Protein AF-A0A8B6XC21-F1 (afdb_monomer_lite)

Foldseek 3Di:
DDDDDDDDPDDDDDPPDDCPDDDPPDDDPQVLLVVLCVPACPPHGPQWDAPDPPAQETEHAPVSLVVSVVSVVVSCVVCVSCCVVVVVVDDDCVSLAADEDEQFAAKEKEKDWDKDKDKALALVVVCVPDPFHDDPVLNVLVRVLCVVAVQKIKMKIFIDIFIWMFTDGPPDPGTDTDGRRRHGYYYHHRPPDPDHHYHYHHVPDDDDDPDPFDDFSDDDPRMTMGIDHPPPPPPDD

Sequence (237 aa):
MSLSLDNPTGAAALPARDRAGKPFADAPPQHYIEAWRAQWWNPEPPGLSRALEGLPIFLGSDDAVRGWAEALCNLCGSIEAHINDNCRGRVPRWMKLPKVLFGVERVTVVRCEAKDSRSFTNVADFVASVRTTVEVADQERLSDWLRAHPEGKLVSHAPFVDLAAHVYSRHDDKPRRVRFYEGGLVLAAAPGLERVAVDDHRGIVRKLRSNRYVNPLLELGKMRVYGVEQQMTFRGR

Secondary structure (DSSP, 8-state):
------------PPPP------TTSSS-THHHHHHHHHHHTSSS-TT-EESSTTS-EEEE-HHHHHHHHHHHHHHHHHTHHHHHHHHTTS--GGG-PPEEEEEEEEEEEEEEEEEEEEEESSHHHHHHH-SS---HHHHHHHHHHHHH-TTEEEEEEEEEEEEEEEEEETT-SS-EEEE-TTT-EEEEEPTT-SS-EEEEETT-----------S-SEEETTEEEEEEE--------

Structure (mmCIF, N/CA/C/O backbone):
data_AF-A0A8B6XC21-F1
#
_entry.id   AF-A0A8B6XC21-F1
#
loop_
_atom_site.group_PDB
_atom_site.id
_atom_site.type_symbol
_atom_site.label_atom_id
_atom_site.label_alt_id
_atom_site.label_comp_id
_atom_site.label_asym_id
_atom_site.label_entity_id
_atom_site.label_seq_id
_atom_site.pdbx_PDB_ins_code
_atom_site.Cartn_x
_atom_site.Cartn_y
_atom_site.Cartn_z
_atom_site.occupancy
_atom_site.B_iso_or_equiv
_atom_site.auth_seq_id
_atom_site.auth_comp_id
_atom_site.auth_asym_id
_atom_site.auth_atom_id
_atom_site.pdbx_PDB_model_num
ATOM 1 N N . MET A 1 1 ? 69.708 -1.020 23.091 1.00 41.00 1 MET A N 1
ATOM 2 C CA . MET A 1 1 ? 69.254 -0.169 21.973 1.00 41.00 1 MET A CA 1
ATOM 3 C C . MET A 1 1 ? 67.736 -0.138 22.016 1.00 41.00 1 MET A C 1
ATOM 5 O O . MET A 1 1 ? 67.105 -1.084 21.568 1.00 41.00 1 MET A O 1
ATOM 9 N N . SER A 1 2 ? 67.178 0.881 22.669 1.00 34.78 2 SER A N 1
ATOM 10 C CA . SER A 1 2 ? 65.734 1.127 22.732 1.00 34.78 2 SER A CA 1
ATOM 11 C C . SER A 1 2 ? 65.338 1.955 21.517 1.00 34.78 2 SER A C 1
ATOM 13 O O . SER A 1 2 ? 65.898 3.030 21.317 1.00 34.78 2 SER A O 1
ATOM 15 N N . LEU A 1 3 ? 64.408 1.455 20.708 1.00 33.53 3 LEU A N 1
ATOM 16 C CA . LEU A 1 3 ? 63.798 2.212 19.619 1.00 33.53 3 LEU A CA 1
ATOM 17 C C . LEU A 1 3 ? 62.438 2.719 20.103 1.00 33.53 3 LEU A C 1
ATOM 19 O O . LEU A 1 3 ? 61.504 1.938 20.280 1.00 33.53 3 LEU A O 1
ATOM 23 N N . SER A 1 4 ? 62.378 4.025 20.367 1.00 29.55 4 SER A N 1
ATOM 24 C CA . SER A 1 4 ? 61.148 4.777 20.613 1.00 29.55 4 SER A CA 1
ATOM 25 C C . SER A 1 4 ? 60.258 4.750 19.372 1.00 29.55 4 SER A C 1
ATOM 27 O O . SER A 1 4 ? 60.715 5.034 18.266 1.00 29.55 4 SER A O 1
ATOM 29 N N . LEU A 1 5 ? 58.982 4.425 19.569 1.00 34.59 5 LEU A N 1
ATOM 30 C CA . LEU A 1 5 ? 57.919 4.613 18.587 1.00 34.59 5 LEU A CA 1
ATOM 31 C C . LEU A 1 5 ? 57.299 5.993 18.820 1.00 34.59 5 LEU A C 1
ATOM 33 O O . LEU A 1 5 ? 56.462 6.154 19.707 1.00 34.59 5 LEU A O 1
ATOM 37 N N . ASP A 1 6 ? 57.719 6.978 18.028 1.00 33.22 6 ASP A N 1
ATOM 38 C CA . ASP A 1 6 ? 57.024 8.259 17.929 1.00 33.22 6 ASP A CA 1
ATOM 39 C C . ASP A 1 6 ? 55.771 8.094 17.062 1.00 33.22 6 ASP A C 1
ATOM 41 O O . ASP A 1 6 ? 55.818 7.640 15.918 1.00 33.22 6 ASP A O 1
ATOM 45 N N . ASN A 1 7 ? 54.630 8.454 17.643 1.00 34.66 7 ASN A N 1
ATOM 46 C CA . ASN A 1 7 ? 53.305 8.364 17.048 1.00 34.66 7 ASN A CA 1
ATOM 47 C C . ASN A 1 7 ? 52.904 9.769 16.550 1.00 34.66 7 ASN A C 1
ATOM 49 O O . ASN A 1 7 ? 52.669 10.647 17.388 1.00 34.66 7 ASN A O 1
ATOM 53 N N . PRO A 1 8 ? 52.829 10.056 15.236 1.00 36.91 8 PRO A N 1
ATOM 54 C CA . PRO A 1 8 ? 52.438 11.383 14.775 1.00 36.91 8 PRO A CA 1
ATOM 55 C C . PRO A 1 8 ? 50.919 11.553 14.895 1.00 36.91 8 PRO A C 1
ATOM 57 O O . PRO A 1 8 ? 50.138 11.117 14.051 1.00 36.91 8 PRO A O 1
ATOM 60 N N . THR A 1 9 ? 50.494 12.225 15.966 1.00 41.03 9 THR A N 1
ATOM 61 C CA . THR A 1 9 ? 49.115 12.694 16.140 1.00 41.03 9 THR A CA 1
ATOM 62 C C . THR A 1 9 ? 48.939 13.977 15.330 1.00 41.03 9 THR A C 1
ATOM 64 O O . THR A 1 9 ? 49.223 15.070 15.807 1.00 41.03 9 THR A O 1
ATOM 67 N N . GLY A 1 10 ? 48.502 13.837 14.081 1.00 32.84 10 GLY A N 1
ATOM 68 C CA . GLY A 1 10 ? 48.170 14.949 13.191 1.00 32.84 10 GLY A CA 1
ATOM 69 C C . GLY A 1 10 ? 46.780 14.769 12.594 1.00 32.84 10 GLY A C 1
ATOM 70 O O . GLY A 1 10 ? 46.645 14.574 11.391 1.00 32.84 10 GLY A O 1
ATOM 71 N N . ALA A 1 11 ? 45.737 14.784 13.429 1.00 34.78 11 ALA A N 1
ATOM 72 C CA . ALA A 1 11 ? 44.362 14.834 12.944 1.00 34.78 11 ALA A CA 1
ATOM 73 C C . ALA A 1 11 ? 44.096 16.232 12.366 1.00 34.78 11 ALA A C 1
ATOM 75 O O . ALA A 1 11 ? 43.798 17.176 13.097 1.00 34.78 11 ALA A O 1
ATOM 76 N N . ALA A 1 12 ? 44.241 16.371 11.048 1.00 35.25 12 ALA A N 1
ATOM 77 C CA . ALA A 1 12 ? 43.789 17.550 10.326 1.00 35.25 12 ALA A CA 1
ATOM 78 C C . ALA A 1 12 ? 42.272 17.697 10.527 1.00 35.25 12 ALA A C 1
ATOM 80 O O . ALA A 1 12 ? 41.488 16.841 10.112 1.00 35.25 12 ALA A O 1
ATOM 81 N N . ALA A 1 13 ? 41.864 18.766 11.210 1.00 33.91 13 ALA A N 1
ATOM 82 C CA . ALA A 1 13 ? 40.464 19.110 11.385 1.00 33.91 13 ALA A CA 1
ATOM 83 C C . ALA A 1 13 ? 39.827 19.355 10.009 1.00 33.91 13 ALA A C 1
ATOM 85 O O . ALA A 1 13 ? 40.256 20.233 9.260 1.00 33.91 13 ALA A O 1
ATOM 86 N N . LEU A 1 14 ? 38.805 18.561 9.678 1.00 34.22 14 LEU A N 1
ATOM 87 C CA . LEU A 1 14 ? 37.948 18.797 8.519 1.00 34.22 14 LEU A CA 1
ATOM 88 C C . LEU A 1 14 ? 37.352 20.212 8.620 1.00 34.22 14 LEU A C 1
ATOM 90 O O . LEU A 1 14 ? 36.875 20.581 9.698 1.00 34.22 14 LEU A O 1
ATOM 94 N N . PRO A 1 15 ? 37.356 21.007 7.535 1.00 33.69 15 PRO A N 1
ATOM 95 C CA . PRO A 1 15 ? 36.798 22.348 7.572 1.00 33.69 15 PRO A CA 1
ATOM 96 C C . PRO A 1 15 ? 35.315 22.286 7.942 1.00 33.69 15 PRO A C 1
ATOM 98 O O . PRO A 1 15 ? 34.566 21.430 7.458 1.00 33.69 15 PRO A O 1
ATOM 101 N N . ALA A 1 16 ? 34.907 23.192 8.831 1.00 35.72 16 ALA A N 1
ATOM 102 C CA . ALA A 1 16 ? 33.528 23.342 9.261 1.00 35.72 16 ALA A CA 1
ATOM 103 C C . ALA A 1 16 ? 32.627 23.484 8.028 1.00 35.72 16 ALA A C 1
ATOM 105 O O . ALA A 1 16 ? 32.785 24.413 7.238 1.00 35.72 16 ALA A O 1
ATOM 106 N N . ARG A 1 17 ? 31.693 22.538 7.859 1.00 42.50 17 ARG A N 1
ATOM 107 C CA . ARG A 1 17 ? 30.631 22.653 6.860 1.00 42.50 17 ARG A CA 1
ATOM 108 C C . ARG A 1 17 ? 29.865 23.934 7.146 1.00 42.50 17 ARG A C 1
ATOM 110 O O . ARG A 1 17 ? 29.236 24.059 8.199 1.00 42.50 17 ARG A O 1
ATOM 117 N N . ASP A 1 18 ? 29.958 24.854 6.200 1.00 34.75 18 ASP A N 1
ATOM 118 C CA . ASP A 1 18 ? 29.189 26.081 6.155 1.00 34.75 18 ASP A CA 1
ATOM 119 C C . ASP A 1 18 ? 27.713 25.733 6.397 1.00 34.75 18 ASP A C 1
ATOM 121 O O . ASP A 1 18 ? 27.130 24.903 5.689 1.00 34.75 18 ASP A O 1
ATOM 125 N N . ARG A 1 19 ? 27.126 26.273 7.471 1.00 40.97 19 ARG A N 1
ATOM 126 C CA . ARG A 1 19 ? 25.718 26.042 7.823 1.00 40.97 19 ARG A CA 1
ATOM 127 C C . ARG A 1 19 ? 24.852 26.892 6.898 1.00 40.97 19 ARG A C 1
ATOM 129 O O . ARG A 1 19 ? 24.224 27.852 7.338 1.00 40.97 19 ARG A O 1
ATOM 136 N N . ALA A 1 20 ? 24.799 26.514 5.624 1.00 42.94 20 ALA A N 1
ATOM 1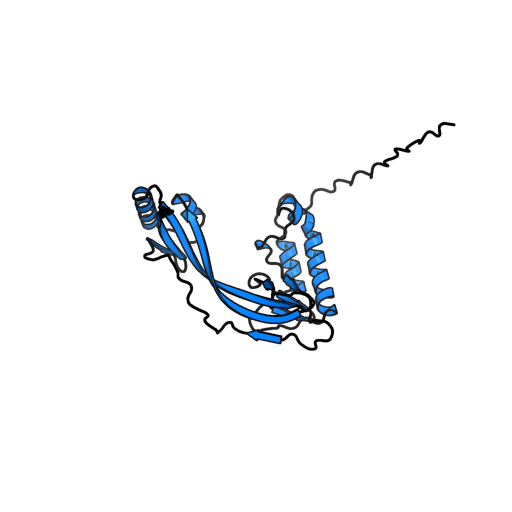37 C CA . ALA A 1 20 ? 23.688 26.887 4.765 1.00 42.94 20 ALA A CA 1
ATOM 138 C C . ALA A 1 20 ? 22.396 26.489 5.500 1.00 42.94 20 ALA A C 1
ATOM 140 O O . ALA A 1 20 ? 22.293 25.371 6.016 1.00 42.94 20 ALA A O 1
ATOM 141 N N . GLY A 1 21 ? 21.475 27.446 5.655 1.00 42.44 21 GLY A N 1
ATOM 142 C CA . GLY A 1 21 ? 20.271 27.297 6.473 1.00 42.44 21 GLY A CA 1
ATOM 143 C C . GLY A 1 21 ? 19.564 25.974 6.191 1.00 42.44 21 GLY A C 1
ATOM 144 O O . GLY A 1 21 ? 19.438 25.590 5.033 1.00 42.44 21 GLY A O 1
ATOM 145 N N . LYS A 1 22 ? 19.152 25.267 7.253 1.00 42.97 22 LYS A N 1
ATOM 146 C CA . LYS A 1 22 ? 18.525 23.940 7.176 1.00 42.97 22 LYS A CA 1
ATOM 147 C C . LYS A 1 22 ? 17.379 23.971 6.156 1.00 42.97 22 LYS A C 1
ATOM 149 O O . LYS A 1 22 ? 16.327 24.534 6.477 1.00 42.97 22 LYS A O 1
ATOM 154 N N . PRO A 1 23 ? 17.516 23.378 4.958 1.00 42.91 23 PRO A N 1
ATOM 155 C CA . PRO A 1 23 ? 16.336 23.135 4.159 1.00 42.91 23 PRO A CA 1
ATOM 156 C C . PRO A 1 23 ? 15.515 22.120 4.964 1.00 42.91 23 PRO A C 1
ATOM 158 O O . PRO A 1 23 ? 16.061 21.135 5.453 1.00 42.91 23 PRO A O 1
ATOM 161 N N . PHE A 1 24 ? 14.224 22.391 5.155 1.00 51.81 24 PHE A N 1
ATOM 162 C CA . PHE A 1 24 ? 13.250 21.535 5.860 1.00 51.81 24 PHE A CA 1
ATOM 163 C C . PHE A 1 24 ? 13.125 21.693 7.384 1.00 51.81 24 PHE A C 1
ATOM 165 O O . PHE A 1 24 ? 12.716 20.744 8.052 1.00 51.81 24 PHE A O 1
ATOM 172 N N . ALA A 1 25 ? 13.376 22.888 7.931 1.00 49.12 25 ALA A N 1
ATOM 173 C CA . ALA A 1 25 ? 13.027 23.171 9.326 1.00 49.12 25 ALA A CA 1
ATOM 174 C C . ALA A 1 25 ? 11.511 23.046 9.619 1.00 49.12 25 ALA A C 1
ATOM 176 O O . ALA A 1 25 ? 11.177 22.558 10.690 1.00 49.12 25 ALA A O 1
ATOM 177 N N . ASP A 1 26 ? 10.603 23.380 8.680 1.00 51.78 26 ASP A N 1
ATOM 178 C CA . ASP A 1 26 ? 9.189 23.611 9.058 1.00 51.78 26 ASP A CA 1
ATOM 179 C C . ASP A 1 26 ? 8.089 23.060 8.117 1.00 51.78 26 ASP A C 1
ATOM 181 O O . ASP A 1 26 ? 6.907 23.243 8.403 1.00 51.78 26 ASP A O 1
ATOM 185 N N . ALA A 1 27 ? 8.405 22.350 7.022 1.00 61.09 27 ALA A N 1
ATOM 186 C CA . ALA A 1 27 ? 7.369 21.804 6.125 1.00 61.09 27 ALA A CA 1
ATOM 187 C C . ALA A 1 27 ? 7.675 20.375 5.631 1.00 61.09 27 ALA A C 1
ATOM 189 O O . ALA A 1 27 ? 8.817 20.093 5.250 1.00 61.09 27 ALA A O 1
ATOM 190 N N . PRO A 1 28 ? 6.681 19.459 5.609 1.00 71.44 28 PRO A N 1
ATOM 191 C CA . PRO A 1 28 ? 6.859 18.129 5.034 1.00 71.44 28 PRO A CA 1
ATOM 192 C C . PRO A 1 28 ? 7.211 18.242 3.539 1.00 71.44 28 PRO A C 1
ATOM 194 O O . PRO A 1 28 ? 6.652 19.099 2.854 1.00 71.44 28 PRO A O 1
ATOM 197 N N . PRO A 1 29 ? 8.082 17.370 2.992 1.00 85.81 29 PRO A N 1
ATOM 198 C CA . PRO A 1 29 ? 8.565 17.430 1.604 1.00 85.81 29 PRO A CA 1
ATOM 199 C C . PRO A 1 29 ? 7.512 17.019 0.553 1.00 85.81 29 PRO A C 1
ATOM 201 O O . PRO A 1 29 ? 7.836 16.465 -0.497 1.00 85.81 29 PRO A O 1
ATOM 204 N N . GLN A 1 30 ? 6.234 17.256 0.841 1.00 88.31 30 GLN A N 1
ATOM 205 C CA . GLN A 1 30 ? 5.095 16.787 0.067 1.00 88.31 30 GLN A CA 1
ATOM 206 C C . GLN A 1 30 ? 5.146 17.284 -1.383 1.00 88.31 30 GLN A C 1
ATOM 208 O O . GLN A 1 30 ? 4.935 16.492 -2.297 1.00 88.31 30 GLN A O 1
ATOM 213 N N . HIS A 1 31 ? 5.519 18.548 -1.608 1.00 88.56 31 HIS A N 1
ATOM 214 C CA . HIS A 1 31 ? 5.602 19.111 -2.958 1.00 88.56 31 HIS A CA 1
ATOM 215 C C . HIS A 1 31 ? 6.696 18.454 -3.812 1.00 88.56 31 HIS A C 1
ATOM 217 O O . HIS A 1 31 ? 6.482 18.249 -5.003 1.00 88.56 31 HIS A O 1
ATOM 223 N N . TYR A 1 32 ? 7.834 18.055 -3.226 1.00 90.31 32 TYR A N 1
ATOM 224 C CA . TYR A 1 32 ? 8.877 17.314 -3.955 1.00 90.31 32 TYR A CA 1
ATOM 225 C C . TYR A 1 32 ? 8.391 15.925 -4.363 1.00 90.31 32 TYR A C 1
ATOM 227 O O . TYR A 1 32 ? 8.630 15.482 -5.485 1.00 90.31 32 TYR A O 1
ATOM 235 N N . ILE A 1 33 ? 7.677 15.244 -3.462 1.00 92.38 33 ILE A N 1
ATOM 236 C CA . ILE A 1 33 ? 7.111 13.916 -3.725 1.00 92.38 33 ILE A CA 1
ATOM 237 C C . ILE A 1 33 ? 6.042 14.003 -4.819 1.00 92.38 33 ILE A C 1
ATOM 239 O O . ILE A 1 33 ? 5.987 13.144 -5.698 1.00 92.38 33 ILE A O 1
ATOM 243 N N . GLU A 1 34 ? 5.194 15.029 -4.786 1.00 92.19 34 GLU A N 1
ATOM 244 C CA . GLU A 1 34 ? 4.149 15.255 -5.786 1.00 92.19 34 GLU A CA 1
ATOM 245 C C . GLU A 1 34 ? 4.727 15.593 -7.160 1.00 92.19 34 GLU A C 1
ATOM 247 O O . GLU A 1 34 ? 4.324 14.976 -8.147 1.00 92.19 34 GLU A O 1
ATOM 252 N N . ALA A 1 35 ? 5.717 16.488 -7.220 1.00 92.12 35 ALA A N 1
ATOM 253 C CA . ALA A 1 35 ? 6.422 16.814 -8.455 1.00 92.12 35 ALA A CA 1
ATOM 254 C C . ALA A 1 35 ? 7.111 15.576 -9.050 1.00 92.12 35 ALA A C 1
ATOM 256 O O . ALA A 1 35 ? 6.944 15.275 -10.233 1.00 92.12 35 ALA A O 1
ATOM 257 N N . TRP A 1 36 ? 7.809 14.798 -8.217 1.00 95.00 36 TRP A N 1
ATOM 258 C CA . TRP A 1 36 ? 8.435 13.553 -8.653 1.00 95.00 36 TRP A CA 1
ATOM 259 C C . TRP A 1 36 ? 7.406 12.548 -9.177 1.00 95.00 36 TRP A C 1
ATOM 261 O O . TRP A 1 36 ? 7.610 11.951 -10.231 1.00 95.00 36 TRP A O 1
ATOM 271 N N . ARG A 1 37 ? 6.265 12.383 -8.495 1.00 93.88 37 ARG A N 1
ATOM 272 C CA . ARG A 1 37 ? 5.194 11.481 -8.945 1.00 93.88 37 ARG A CA 1
ATOM 273 C C . ARG A 1 37 ? 4.613 11.904 -10.284 1.00 93.88 37 ARG A C 1
ATOM 275 O O . ARG A 1 37 ? 4.375 11.041 -11.122 1.00 93.88 37 ARG A O 1
ATOM 282 N N . ALA A 1 38 ? 4.366 13.196 -10.475 1.00 93.06 38 ALA A N 1
ATOM 283 C CA . ALA A 1 38 ? 3.833 13.722 -11.727 1.00 93.06 38 ALA A CA 1
ATOM 284 C C . ALA A 1 38 ? 4.757 13.423 -12.917 1.00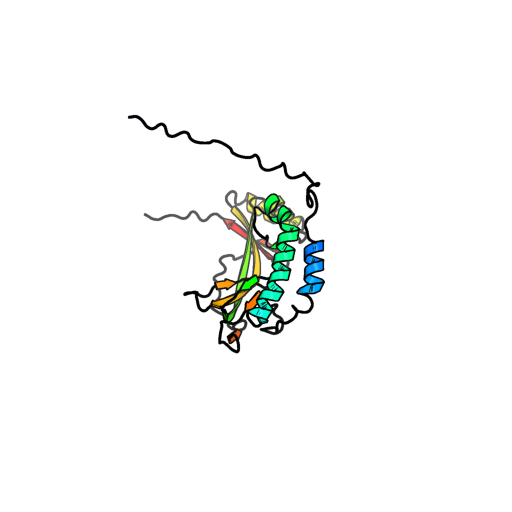 93.06 38 ALA A C 1
ATOM 286 O O . ALA A 1 38 ? 4.272 13.225 -14.023 1.00 93.06 38 ALA A O 1
ATOM 287 N N . GLN A 1 39 ? 6.067 13.356 -12.680 1.00 93.31 39 GLN A N 1
ATOM 288 C CA . GLN A 1 39 ? 7.055 13.095 -13.722 1.00 93.31 39 GLN A CA 1
ATOM 289 C C . GLN A 1 39 ? 7.357 11.601 -13.922 1.00 93.31 39 GLN A C 1
ATOM 291 O O . GLN A 1 39 ? 7.500 11.149 -15.054 1.00 93.31 39 GLN A O 1
ATOM 296 N N . TRP A 1 40 ? 7.489 10.837 -12.836 1.00 93.31 40 TRP A N 1
ATOM 297 C CA . TRP A 1 40 ? 8.093 9.496 -12.860 1.00 93.31 40 TRP A CA 1
ATOM 298 C C . TRP A 1 40 ? 7.141 8.365 -12.484 1.00 93.31 40 TRP A C 1
ATOM 300 O O . TRP A 1 40 ? 7.546 7.203 -12.500 1.00 93.31 40 TRP A O 1
ATOM 310 N N . TRP A 1 41 ? 5.900 8.671 -12.108 1.00 93.00 41 TRP A N 1
ATOM 311 C CA . TRP A 1 41 ? 4.961 7.672 -11.593 1.00 93.00 41 TRP A CA 1
ATOM 312 C C . TRP A 1 41 ? 3.564 7.748 -12.211 1.00 93.00 41 TRP A C 1
ATOM 314 O O . TRP A 1 41 ? 2.939 6.711 -12.420 1.00 93.00 41 TRP A O 1
ATOM 324 N N . ASN A 1 42 ? 3.070 8.954 -12.493 1.00 88.00 42 ASN A N 1
ATOM 325 C CA . ASN A 1 42 ? 1.734 9.204 -13.019 1.00 88.00 42 ASN A CA 1
ATOM 326 C C . ASN A 1 42 ? 1.816 9.641 -14.495 1.00 88.00 42 ASN A C 1
ATOM 328 O O . ASN A 1 42 ? 2.545 10.585 -14.784 1.00 88.00 42 ASN A O 1
ATOM 332 N N . PRO A 1 43 ? 1.041 9.044 -15.420 1.00 81.69 43 PRO A N 1
ATOM 333 C CA . PRO A 1 43 ? 0.079 7.959 -15.202 1.00 81.69 43 PRO A CA 1
ATOM 334 C C . PRO A 1 43 ? 0.735 6.582 -15.002 1.00 81.69 43 PRO A C 1
ATOM 336 O O . PRO A 1 43 ? 0.149 5.730 -14.330 1.00 81.69 43 PRO A O 1
ATOM 339 N N . GLU A 1 44 ? 1.935 6.375 -15.554 1.00 89.06 44 GLU A N 1
ATOM 340 C CA . GLU A 1 44 ? 2.732 5.150 -15.432 1.00 89.06 44 GLU A CA 1
ATOM 341 C C . GLU A 1 44 ? 4.234 5.486 -15.426 1.00 89.06 44 GLU A C 1
ATOM 343 O O . GLU A 1 44 ? 4.638 6.468 -16.055 1.00 89.06 44 GLU A O 1
ATOM 348 N N . PRO A 1 45 ? 5.075 4.703 -14.728 1.00 93.25 45 PRO A N 1
ATOM 349 C CA . PRO A 1 45 ? 6.514 4.912 -14.717 1.00 93.25 45 PRO A CA 1
ATOM 350 C C . PRO A 1 45 ? 7.137 4.671 -16.108 1.00 93.25 45 PRO A C 1
ATOM 352 O O . PRO A 1 45 ? 6.916 3.608 -16.697 1.00 93.25 45 PRO A O 1
ATOM 355 N N . PRO A 1 46 ? 7.938 5.619 -16.636 1.00 91.31 46 PRO A N 1
ATOM 356 C CA . PRO A 1 46 ? 8.517 5.516 -17.975 1.00 91.31 46 PRO A CA 1
ATOM 357 C C . PRO A 1 46 ? 9.379 4.264 -18.167 1.00 91.31 46 PRO A C 1
ATOM 359 O O . PRO A 1 46 ? 10.186 3.919 -17.307 1.00 91.31 46 PRO A O 1
ATOM 362 N N . GLY A 1 47 ? 9.233 3.605 -19.319 1.00 90.44 47 GLY A N 1
ATOM 363 C CA . GLY A 1 47 ? 10.036 2.432 -19.685 1.00 90.44 47 GLY A CA 1
ATOM 364 C C . GLY A 1 47 ? 9.658 1.136 -18.960 1.00 90.44 47 GLY A C 1
ATOM 365 O O . GLY A 1 47 ? 10.304 0.113 -19.179 1.00 90.44 47 GLY A O 1
ATOM 366 N N . LEU A 1 48 ? 8.614 1.154 -18.126 1.00 94.44 48 LEU A N 1
ATOM 367 C CA . LEU A 1 48 ? 8.113 -0.018 -17.417 1.00 94.44 48 LEU A CA 1
ATOM 368 C C . LEU A 1 48 ? 6.713 -0.390 -17.910 1.00 94.44 48 LEU A C 1
ATOM 370 O O . LEU A 1 48 ? 5.924 0.458 -18.312 1.00 94.44 48 LEU A O 1
ATOM 374 N N . SER A 1 49 ? 6.393 -1.678 -17.857 1.00 93.56 49 SER A N 1
ATOM 375 C CA . SER A 1 49 ? 5.091 -2.217 -18.253 1.00 93.56 49 SER A CA 1
ATOM 376 C C . SER A 1 49 ? 4.269 -2.596 -17.033 1.00 93.56 49 SER A C 1
ATOM 378 O O . SER A 1 49 ? 4.780 -3.197 -16.087 1.00 93.56 49 SER A O 1
ATOM 380 N N . ARG A 1 50 ? 2.973 -2.292 -17.045 1.00 94.25 50 ARG A N 1
ATOM 381 C CA . ARG A 1 50 ? 2.066 -2.716 -15.977 1.00 94.25 50 ARG A CA 1
ATOM 382 C C . ARG A 1 50 ? 1.947 -4.243 -15.948 1.00 94.25 50 ARG A C 1
ATOM 384 O O . ARG A 1 50 ? 1.656 -4.871 -16.959 1.00 94.25 50 ARG A O 1
ATOM 391 N N . ALA A 1 51 ? 2.146 -4.832 -14.773 1.00 92.38 51 ALA A N 1
ATOM 392 C CA . ALA A 1 51 ? 2.110 -6.280 -14.573 1.00 92.38 51 ALA A CA 1
ATOM 393 C C . ALA A 1 51 ? 0.682 -6.836 -14.483 1.00 92.38 51 ALA A C 1
ATOM 395 O O . ALA A 1 51 ? 0.417 -7.943 -14.936 1.00 92.38 51 ALA A O 1
ATOM 396 N N . LEU A 1 52 ? -0.227 -6.080 -13.857 1.00 90.56 52 LEU A N 1
ATOM 397 C CA . LEU A 1 52 ? -1.635 -6.439 -13.684 1.00 90.56 52 LEU A CA 1
ATOM 398 C C . LEU A 1 52 ? -2.511 -5.197 -13.801 1.00 90.56 52 LEU A C 1
ATOM 400 O O . LEU A 1 52 ? -2.229 -4.162 -13.189 1.00 90.56 52 LEU A O 1
ATOM 404 N N . GLU A 1 53 ? -3.610 -5.322 -14.537 1.00 88.31 53 GLU A N 1
ATOM 405 C CA . GLU A 1 53 ? -4.584 -4.250 -14.703 1.00 88.31 53 GLU A CA 1
ATOM 406 C C . GLU A 1 53 ? -5.168 -3.797 -13.352 1.00 88.31 53 GLU A C 1
ATOM 408 O O . GLU A 1 53 ? -5.447 -4.596 -12.448 1.00 88.31 53 GLU A O 1
ATOM 413 N N . GLY A 1 54 ? -5.309 -2.478 -13.194 1.00 86.69 54 GLY A N 1
ATOM 414 C CA . GLY A 1 54 ? -5.852 -1.856 -11.986 1.00 86.69 54 GLY A CA 1
ATOM 415 C C . GLY A 1 54 ? -4.944 -1.919 -10.751 1.00 86.69 54 GLY A C 1
ATOM 416 O O . GLY A 1 54 ? -5.345 -1.445 -9.689 1.00 86.69 54 GLY A O 1
ATOM 417 N N . LEU A 1 55 ? -3.729 -2.476 -10.853 1.00 91.25 55 LEU A N 1
ATOM 418 C CA . LEU A 1 55 ? -2.757 -2.500 -9.758 1.00 91.25 55 LEU A CA 1
ATOM 419 C C . LEU A 1 55 ? -1.498 -1.692 -10.098 1.00 91.25 55 LEU A C 1
ATOM 421 O O . LEU A 1 55 ? -1.023 -1.745 -11.234 1.00 91.25 55 LEU A O 1
ATOM 425 N N . PRO A 1 56 ? -0.907 -0.975 -9.123 1.00 93.50 56 PRO A N 1
ATOM 426 C CA . PRO A 1 56 ? 0.335 -0.230 -9.314 1.00 93.50 56 PRO A CA 1
ATOM 427 C C . PRO A 1 56 ? 1.555 -1.163 -9.214 1.00 93.50 56 PRO A C 1
ATOM 429 O O . PRO A 1 56 ? 2.438 -0.957 -8.382 1.00 93.50 56 PRO A O 1
ATOM 432 N N . ILE A 1 57 ? 1.562 -2.238 -10.005 1.00 94.94 57 ILE A N 1
ATOM 433 C CA . ILE A 1 57 ? 2.682 -3.176 -10.119 1.00 94.94 57 ILE A CA 1
ATOM 434 C C . ILE A 1 57 ? 3.249 -3.036 -11.526 1.00 94.94 57 ILE A C 1
ATOM 436 O O . ILE A 1 57 ? 2.516 -3.222 -12.496 1.00 94.94 57 ILE A O 1
ATOM 440 N N . PHE A 1 58 ? 4.537 -2.736 -11.629 1.00 95.75 58 PHE A N 1
ATOM 441 C CA . PHE A 1 58 ? 5.228 -2.503 -12.890 1.00 95.75 58 PHE A CA 1
ATOM 442 C C . PHE A 1 58 ? 6.464 -3.394 -13.003 1.00 95.75 58 PHE A C 1
ATOM 444 O O . PHE A 1 58 ? 7.125 -3.694 -12.008 1.00 95.75 58 PHE A O 1
ATOM 451 N N . LEU A 1 59 ? 6.747 -3.819 -14.228 1.00 95.19 59 LEU A N 1
ATOM 452 C CA . LEU A 1 59 ? 7.821 -4.722 -14.609 1.00 95.19 59 LEU A CA 1
ATOM 453 C C . LEU A 1 59 ? 8.720 -4.051 -15.643 1.00 95.19 59 LEU A C 1
ATOM 455 O O . LEU A 1 59 ? 8.236 -3.345 -16.525 1.00 95.19 59 LEU A O 1
ATOM 459 N N . GLY A 1 60 ? 10.016 -4.322 -15.570 1.00 93.25 60 GLY A N 1
ATOM 460 C CA . GLY A 1 60 ? 10.971 -3.917 -16.594 1.00 93.25 60 GLY A CA 1
ATOM 461 C C . GLY A 1 60 ? 12.183 -4.836 -16.638 1.00 93.25 60 GLY A C 1
ATOM 462 O O . GLY A 1 60 ? 12.340 -5.735 -15.803 1.00 93.25 60 GLY A O 1
ATOM 463 N N . SER A 1 61 ? 13.047 -4.592 -17.623 1.00 91.56 61 SER A N 1
ATOM 464 C CA . SER A 1 61 ? 14.403 -5.137 -17.615 1.00 91.56 61 SER A CA 1
ATOM 465 C C . SER A 1 61 ? 15.191 -4.588 -16.421 1.00 91.56 61 SER A C 1
ATOM 467 O O . SER A 1 61 ? 14.807 -3.581 -15.819 1.00 91.56 61 SER A O 1
ATOM 469 N N . ASP A 1 62 ? 16.304 -5.243 -16.087 1.00 91.56 62 ASP A N 1
ATOM 470 C CA . ASP A 1 62 ? 17.215 -4.772 -15.038 1.00 91.56 62 ASP A CA 1
ATOM 471 C C . ASP A 1 62 ? 17.638 -3.313 -15.286 1.00 91.56 62 ASP A C 1
ATOM 473 O O . ASP A 1 62 ? 17.474 -2.472 -14.404 1.00 91.56 62 ASP A O 1
ATOM 477 N N . ASP A 1 63 ? 18.038 -2.984 -16.517 1.00 92.31 63 ASP A N 1
ATOM 478 C CA . ASP A 1 63 ? 18.463 -1.634 -16.904 1.00 92.31 63 ASP A CA 1
ATOM 479 C C . ASP A 1 63 ? 17.343 -0.593 -16.789 1.00 92.31 63 ASP A C 1
ATOM 481 O O . ASP A 1 63 ? 17.547 0.480 -16.220 1.00 92.31 63 ASP A O 1
ATOM 485 N N . ALA A 1 64 ? 16.137 -0.907 -17.280 1.00 93.44 64 ALA A N 1
ATOM 486 C CA . ALA A 1 64 ? 15.005 0.017 -17.219 1.00 93.44 64 ALA A CA 1
ATOM 487 C C . ALA A 1 64 ? 14.613 0.318 -15.765 1.00 93.44 64 ALA A C 1
ATOM 489 O O . ALA A 1 64 ? 14.373 1.470 -15.398 1.00 93.44 64 ALA A O 1
ATOM 490 N N . VAL A 1 65 ? 14.594 -0.713 -14.914 1.00 95.75 65 VAL A N 1
ATOM 491 C CA . VAL A 1 65 ? 14.280 -0.550 -13.493 1.00 95.75 65 VAL A CA 1
ATOM 492 C C . VAL A 1 65 ? 15.395 0.185 -12.754 1.00 95.75 65 VAL A C 1
ATOM 494 O O . VAL A 1 65 ? 15.079 1.004 -11.895 1.00 95.75 65 VAL A O 1
ATOM 497 N N . ARG A 1 66 ? 16.677 -0.043 -13.080 1.00 95.06 66 ARG A N 1
ATOM 498 C CA . ARG A 1 66 ? 17.794 0.732 -12.510 1.00 95.06 66 ARG A CA 1
ATOM 499 C C . ARG A 1 66 ? 17.686 2.211 -12.855 1.00 95.06 66 ARG A C 1
ATOM 501 O O . ARG A 1 66 ? 17.683 3.024 -11.936 1.00 95.06 66 ARG A O 1
ATOM 508 N N . GLY A 1 67 ? 17.521 2.544 -14.135 1.00 94.31 67 GLY A N 1
ATOM 509 C CA . GLY A 1 67 ? 17.398 3.936 -14.577 1.00 94.31 67 GLY A CA 1
ATOM 510 C C . GLY A 1 67 ? 16.206 4.645 -13.930 1.00 94.31 67 GLY A C 1
ATOM 511 O O . GLY A 1 67 ? 16.315 5.779 -13.471 1.00 94.31 67 GLY A O 1
ATOM 512 N N . TRP A 1 68 ? 15.074 3.952 -13.789 1.00 95.69 68 TRP A N 1
ATOM 513 C CA . TRP A 1 68 ? 13.932 4.490 -13.050 1.00 95.69 68 TRP A CA 1
ATOM 514 C C . TRP A 1 68 ? 14.218 4.640 -11.542 1.00 95.69 68 TRP A C 1
ATOM 516 O O . TRP A 1 68 ? 13.856 5.646 -10.927 1.00 95.69 68 TRP A O 1
ATOM 526 N N . ALA A 1 69 ? 14.888 3.661 -10.925 1.00 95.88 69 ALA A N 1
ATOM 527 C CA . ALA A 1 69 ? 15.215 3.680 -9.500 1.00 95.88 69 ALA A CA 1
ATOM 528 C C . ALA A 1 69 ? 16.194 4.806 -9.133 1.00 95.88 69 ALA A C 1
ATOM 530 O O . ALA A 1 69 ? 16.112 5.324 -8.021 1.00 95.88 69 ALA A O 1
ATOM 531 N N . GLU A 1 70 ? 17.062 5.240 -10.049 1.00 95.31 70 GLU A N 1
ATOM 532 C CA . GLU A 1 70 ? 17.911 6.422 -9.856 1.00 95.31 70 GLU A CA 1
ATOM 533 C C . GLU A 1 70 ? 17.081 7.685 -9.603 1.00 95.31 70 GLU A C 1
ATOM 535 O O . GLU A 1 70 ? 17.384 8.444 -8.682 1.00 95.31 70 GLU A O 1
ATOM 540 N N . ALA A 1 71 ? 15.974 7.880 -10.329 1.00 94.56 71 ALA A N 1
ATOM 541 C CA . ALA A 1 71 ? 15.072 9.004 -10.083 1.00 94.56 71 ALA A CA 1
ATOM 542 C C . ALA A 1 71 ? 14.460 8.947 -8.672 1.00 94.56 71 ALA A C 1
ATOM 544 O O . ALA A 1 71 ? 14.317 9.982 -8.017 1.00 94.56 71 ALA A O 1
ATOM 545 N N . LEU A 1 72 ? 14.109 7.752 -8.183 1.00 94.50 72 LEU A N 1
ATOM 546 C CA . LEU A 1 72 ? 13.621 7.561 -6.813 1.00 94.50 72 LEU A CA 1
ATOM 547 C C . LEU A 1 72 ? 14.721 7.828 -5.771 1.00 94.50 72 LEU A C 1
ATOM 549 O O . LEU A 1 72 ? 14.461 8.475 -4.756 1.00 94.50 72 LEU A O 1
ATOM 553 N N . CYS A 1 73 ? 15.948 7.369 -6.019 1.00 93.62 73 CYS A N 1
ATOM 554 C CA . CYS A 1 73 ? 17.101 7.649 -5.164 1.00 93.62 73 CYS A CA 1
ATOM 555 C C . CYS A 1 73 ? 17.390 9.154 -5.085 1.00 93.62 73 CYS A C 1
ATOM 557 O O . CYS A 1 73 ? 17.601 9.669 -3.988 1.00 93.62 73 CYS A O 1
ATOM 559 N N . ASN A 1 74 ? 17.315 9.871 -6.210 1.00 93.19 74 ASN A N 1
ATOM 560 C CA . ASN A 1 74 ? 17.496 11.322 -6.265 1.00 93.19 74 ASN A CA 1
ATOM 561 C C . ASN A 1 74 ? 16.432 12.062 -5.441 1.00 93.19 74 ASN A C 1
ATOM 563 O O . ASN A 1 74 ? 16.771 12.977 -4.689 1.00 93.19 74 ASN A O 1
ATOM 567 N N . LEU A 1 75 ? 15.164 11.630 -5.507 1.00 93.56 75 LEU A N 1
ATOM 568 C CA . LEU A 1 75 ? 14.117 12.151 -4.623 1.00 93.56 75 LEU A CA 1
ATOM 569 C C . LEU A 1 75 ? 14.486 11.921 -3.153 1.00 93.56 75 LEU A C 1
ATOM 571 O O . LEU A 1 75 ? 14.501 12.879 -2.383 1.00 93.56 75 LEU A O 1
ATOM 575 N N . CYS A 1 76 ? 14.802 10.681 -2.766 1.00 91.06 76 CYS A N 1
ATOM 576 C CA . CYS A 1 76 ? 15.170 10.343 -1.389 1.00 91.06 76 CYS A CA 1
ATOM 577 C C . CYS A 1 76 ? 16.363 11.170 -0.885 1.00 91.06 76 CYS A C 1
ATOM 579 O O . CYS A 1 76 ? 16.323 11.634 0.251 1.00 91.06 76 CYS A O 1
ATOM 581 N N . GLY A 1 77 ? 17.372 11.406 -1.729 1.00 89.69 77 GLY A N 1
ATOM 582 C CA . GLY A 1 77 ? 18.508 12.278 -1.423 1.00 89.69 77 GLY A CA 1
ATOM 583 C C . GLY A 1 77 ? 18.096 13.739 -1.223 1.00 89.69 77 GLY A C 1
ATOM 584 O O . GLY A 1 77 ? 18.506 14.373 -0.256 1.00 89.69 77 GLY A O 1
ATOM 585 N N . SER A 1 78 ? 17.207 14.267 -2.072 1.00 89.56 78 SER A N 1
ATOM 586 C CA . SER A 1 78 ? 16.716 15.651 -1.946 1.00 89.56 78 SER A CA 1
ATOM 587 C C . SER A 1 78 ? 15.931 15.914 -0.652 1.00 89.56 78 SER A C 1
ATOM 589 O O . SER A 1 78 ? 15.877 17.050 -0.187 1.00 89.56 78 SER A O 1
ATOM 591 N N . ILE A 1 79 ? 15.352 14.867 -0.053 1.00 89.75 79 ILE A N 1
ATOM 592 C CA . ILE A 1 79 ? 14.555 14.937 1.183 1.00 89.75 79 ILE A CA 1
ATOM 593 C C . ILE A 1 79 ? 15.256 14.255 2.371 1.00 89.75 79 ILE A C 1
ATOM 595 O O . ILE A 1 79 ? 14.636 14.035 3.415 1.00 89.75 79 ILE A O 1
ATOM 599 N N . GLU A 1 80 ? 16.542 13.917 2.230 1.00 87.88 80 GLU A N 1
ATOM 600 C CA . GLU A 1 80 ? 17.299 13.109 3.191 1.00 87.88 80 GLU A CA 1
ATOM 601 C C . GLU A 1 80 ? 17.324 13.745 4.583 1.00 87.88 80 GLU A C 1
ATOM 603 O O . GLU A 1 80 ? 17.082 13.060 5.576 1.00 87.88 80 GLU A O 1
ATOM 608 N N . ALA A 1 81 ? 17.540 15.061 4.668 1.00 85.56 81 ALA A N 1
ATOM 609 C CA . ALA A 1 81 ? 17.535 15.775 5.943 1.00 85.56 81 ALA A CA 1
ATOM 610 C C . ALA A 1 81 ? 16.192 15.613 6.676 1.00 85.56 81 ALA A C 1
ATOM 612 O O . ALA A 1 81 ? 16.170 15.311 7.864 1.00 85.56 81 ALA A O 1
ATOM 613 N N . HIS A 1 82 ? 15.060 15.673 5.965 1.00 84.75 82 HIS A N 1
ATOM 614 C CA . HIS A 1 82 ? 13.757 15.403 6.574 1.00 84.75 82 HIS A CA 1
ATOM 615 C C . HIS A 1 82 ? 13.608 13.935 7.016 1.00 84.75 82 HIS A C 1
ATOM 617 O O . HIS A 1 82 ? 13.049 13.663 8.081 1.00 84.75 82 HIS A O 1
ATOM 623 N N . ILE A 1 83 ? 14.106 12.975 6.227 1.00 85.44 83 ILE A N 1
ATOM 624 C CA . ILE A 1 83 ? 14.087 11.548 6.591 1.00 85.44 83 ILE A CA 1
ATOM 625 C C . ILE A 1 83 ? 14.905 11.305 7.869 1.00 85.44 83 ILE A C 1
ATOM 627 O O . ILE A 1 83 ? 14.449 10.601 8.777 1.00 85.44 83 ILE A O 1
ATOM 631 N N . ASN A 1 84 ? 16.093 11.891 7.959 1.00 84.75 84 ASN A N 1
ATOM 632 C CA . ASN A 1 84 ? 17.001 11.698 9.082 1.00 84.75 84 ASN A CA 1
ATOM 633 C C . ASN A 1 84 ? 16.499 12.417 10.339 1.00 84.75 84 ASN A C 1
ATOM 635 O O . ASN A 1 84 ? 16.352 11.772 11.380 1.00 84.75 84 ASN A O 1
ATOM 639 N N . ASP A 1 85 ? 16.134 13.692 10.220 1.00 84.06 85 ASP A N 1
ATOM 640 C CA . ASP A 1 85 ? 15.803 14.543 11.365 1.00 84.06 85 ASP A CA 1
ATOM 641 C C . ASP A 1 85 ? 14.388 14.277 11.899 1.00 84.06 85 ASP A C 1
ATOM 643 O O . ASP A 1 85 ? 14.181 14.209 13.110 1.00 84.06 85 ASP A O 1
ATOM 647 N N . ASN A 1 86 ? 13.408 14.061 11.011 1.00 81.12 86 ASN A N 1
ATOM 648 C CA . ASN A 1 86 ? 11.994 13.937 11.392 1.00 81.12 86 ASN A CA 1
ATOM 649 C C . ASN A 1 86 ? 11.460 12.499 11.329 1.00 81.12 86 ASN A C 1
ATOM 651 O O . ASN A 1 86 ? 10.468 12.178 11.987 1.00 81.12 86 ASN A O 1
ATOM 655 N N . CYS A 1 87 ? 12.104 11.608 10.565 1.00 78.88 87 CYS A N 1
ATOM 656 C CA . CYS A 1 87 ? 11.622 10.236 10.348 1.00 78.88 87 CYS A CA 1
ATOM 657 C C . CYS A 1 87 ? 12.554 9.149 10.912 1.00 78.88 87 CYS A C 1
ATOM 659 O O . CYS A 1 87 ? 12.363 7.963 10.627 1.00 78.88 87 CYS A O 1
ATOM 661 N N . ARG A 1 88 ? 13.537 9.525 11.746 1.00 82.56 88 ARG A N 1
ATOM 662 C CA . ARG A 1 88 ? 14.493 8.602 12.392 1.00 82.56 88 ARG A CA 1
ATOM 663 C C . ARG A 1 88 ? 15.259 7.739 11.380 1.00 82.56 88 ARG A C 1
ATOM 665 O O . ARG A 1 88 ? 15.434 6.536 11.592 1.00 82.56 88 ARG A O 1
ATOM 672 N N . GLY A 1 89 ? 15.637 8.333 10.250 1.00 80.81 89 GLY A N 1
ATOM 673 C CA . GLY A 1 89 ? 16.386 7.663 9.183 1.00 80.81 89 GLY A CA 1
ATOM 674 C C . GLY A 1 89 ? 15.582 6.615 8.409 1.00 80.81 89 GLY A C 1
ATOM 675 O O . GLY A 1 89 ? 16.160 5.737 7.772 1.00 80.81 89 GLY A O 1
ATOM 676 N N . ARG A 1 90 ? 14.245 6.636 8.488 1.00 81.06 90 ARG A N 1
ATOM 677 C CA . ARG A 1 90 ? 13.379 5.688 7.773 1.00 81.06 90 ARG A CA 1
ATOM 678 C C . ARG A 1 90 ? 12.402 6.430 6.887 1.00 81.06 90 ARG A C 1
ATOM 680 O O . ARG A 1 90 ? 11.752 7.355 7.350 1.00 81.06 90 ARG A O 1
ATOM 687 N N . VAL A 1 91 ? 12.214 5.953 5.657 1.00 82.94 91 VAL A N 1
ATOM 688 C CA . VAL A 1 91 ? 11.144 6.445 4.779 1.00 82.94 91 VAL A CA 1
ATOM 689 C C . VAL A 1 91 ? 9.785 6.081 5.402 1.00 82.94 91 VAL A C 1
ATOM 691 O O . VAL A 1 91 ? 9.451 4.892 5.505 1.00 82.94 91 VAL A O 1
ATOM 694 N N . PRO A 1 92 ? 8.988 7.060 5.856 1.00 81.19 92 PRO A N 1
ATOM 695 C CA . PRO A 1 92 ? 7.709 6.798 6.493 1.00 81.19 92 PRO A CA 1
ATOM 696 C C . PRO A 1 92 ? 6.639 6.414 5.464 1.00 81.19 92 PRO A C 1
ATOM 698 O O . PRO A 1 92 ? 6.658 6.822 4.304 1.00 81.19 92 PRO A O 1
ATOM 701 N N . ARG A 1 93 ? 5.634 5.651 5.912 1.00 79.25 93 ARG A N 1
ATOM 702 C CA . ARG A 1 93 ? 4.553 5.157 5.036 1.00 79.25 93 ARG A CA 1
ATOM 703 C C . ARG A 1 93 ? 3.732 6.263 4.377 1.00 79.25 93 ARG A C 1
ATOM 705 O O . ARG A 1 93 ? 3.245 6.055 3.272 1.00 79.25 93 ARG A O 1
ATOM 712 N N . TRP A 1 94 ? 3.582 7.416 5.031 1.00 82.50 94 TRP A N 1
ATOM 713 C CA . TRP A 1 94 ? 2.771 8.520 4.514 1.00 82.50 94 TRP A CA 1
ATOM 714 C C . TRP A 1 94 ? 3.329 9.110 3.211 1.00 82.50 94 TRP A C 1
ATOM 716 O O . TRP A 1 94 ? 2.545 9.614 2.414 1.00 82.50 94 TRP A O 1
ATOM 726 N N . MET A 1 95 ? 4.637 8.971 2.945 1.00 87.81 95 MET A N 1
ATOM 727 C CA . MET A 1 95 ? 5.243 9.385 1.670 1.00 87.81 95 MET A CA 1
ATOM 728 C C . MET A 1 95 ? 4.791 8.503 0.500 1.00 87.81 95 MET A C 1
ATOM 730 O O . MET A 1 95 ? 4.892 8.895 -0.662 1.00 87.81 95 MET A O 1
ATOM 734 N N . LYS A 1 96 ? 4.282 7.298 0.800 1.00 88.81 96 LYS A N 1
ATOM 735 C CA . LYS A 1 96 ? 3.745 6.348 -0.177 1.00 88.81 96 LYS A CA 1
ATOM 736 C C . LYS A 1 96 ? 4.719 6.070 -1.333 1.00 88.81 96 LYS A C 1
ATOM 738 O O . LYS A 1 96 ? 4.284 5.914 -2.462 1.00 88.81 96 LYS A O 1
ATOM 743 N N . LEU A 1 97 ? 6.030 6.049 -1.111 1.00 91.94 97 LEU A N 1
ATOM 744 C CA . LEU A 1 97 ? 6.973 5.813 -2.210 1.00 91.94 97 LEU A CA 1
ATOM 745 C C . LEU A 1 97 ? 6.873 4.363 -2.731 1.00 91.94 97 LEU A C 1
ATOM 747 O O . LEU A 1 97 ? 6.599 3.456 -1.929 1.00 91.94 97 LEU A O 1
ATOM 751 N N . PRO A 1 98 ? 7.076 4.122 -4.042 1.00 94.31 98 PRO A N 1
ATOM 752 C CA . PRO A 1 98 ? 7.087 2.772 -4.590 1.00 94.31 98 PRO A CA 1
ATOM 753 C C . PRO A 1 98 ? 8.223 1.933 -4.013 1.00 94.31 98 PRO A C 1
ATOM 755 O O . PRO A 1 98 ? 9.279 2.440 -3.636 1.00 94.31 98 PRO A O 1
ATOM 758 N N . LYS A 1 99 ? 8.010 0.619 -3.961 1.00 93.94 99 LYS A N 1
ATOM 759 C CA . LYS A 1 99 ? 9.052 -0.340 -3.581 1.00 93.94 99 LYS A CA 1
ATOM 760 C C . LYS A 1 99 ? 9.686 -0.931 -4.823 1.00 93.94 99 LYS A C 1
ATOM 762 O O . LYS A 1 99 ? 8.960 -1.317 -5.730 1.00 93.94 99 LYS A O 1
ATOM 767 N N . VAL A 1 100 ? 11.006 -1.063 -4.813 1.00 95.50 100 VAL A N 1
ATOM 768 C CA . VAL A 1 100 ? 11.773 -1.632 -5.925 1.00 95.50 100 VAL A CA 1
ATOM 769 C C . VAL A 1 100 ? 12.375 -2.963 -5.496 1.00 95.50 100 VAL A C 1
ATOM 771 O O . VAL A 1 100 ? 12.959 -3.047 -4.415 1.00 95.50 100 VAL A O 1
ATOM 774 N N . LEU A 1 101 ? 12.220 -4.001 -6.317 1.00 95.44 101 LEU A N 1
ATOM 775 C CA . LEU A 1 101 ? 12.880 -5.294 -6.130 1.00 95.44 101 LEU A CA 1
ATOM 776 C C . LEU A 1 101 ? 13.518 -5.761 -7.437 1.00 95.44 101 LEU A C 1
ATOM 778 O O . LEU A 1 101 ? 12.927 -5.627 -8.504 1.00 95.44 101 LEU A O 1
ATOM 782 N N . PHE A 1 102 ? 14.702 -6.353 -7.323 1.00 94.81 102 PHE A N 1
ATOM 783 C CA . PHE A 1 102 ? 15.480 -6.893 -8.437 1.00 94.81 102 PHE A CA 1
ATOM 784 C C . PHE A 1 102 ? 15.542 -8.420 -8.370 1.00 94.81 102 PHE A C 1
ATOM 786 O O . PHE A 1 102 ? 15.244 -9.022 -7.331 1.00 94.81 102 PHE A O 1
ATOM 793 N N . GLY A 1 103 ? 15.954 -9.049 -9.472 1.00 94.81 103 GLY A N 1
ATOM 794 C CA . GLY A 1 103 ? 16.172 -10.494 -9.509 1.00 94.81 103 GLY A CA 1
ATOM 795 C C . GLY A 1 103 ? 14.886 -11.306 -9.352 1.00 94.81 103 GLY A C 1
ATOM 796 O O . GLY A 1 103 ? 14.922 -12.385 -8.762 1.00 94.81 103 GLY A O 1
ATOM 797 N N . VAL A 1 104 ? 13.750 -10.761 -9.793 1.00 96.25 104 VAL A N 1
ATOM 798 C CA . VAL A 1 104 ? 12.419 -11.331 -9.567 1.00 96.25 104 VAL A CA 1
ATOM 799 C C . VAL A 1 104 ? 12.117 -12.393 -10.617 1.00 96.25 104 VAL A C 1
ATOM 801 O O . VAL A 1 104 ? 12.256 -12.152 -11.813 1.00 96.25 104 VAL A O 1
ATOM 804 N N . GLU A 1 105 ? 11.666 -13.559 -10.171 1.00 94.88 105 GLU A N 1
ATOM 805 C CA . GLU A 1 105 ? 11.303 -14.680 -11.045 1.00 94.88 105 GLU A CA 1
ATOM 806 C C . GLU A 1 105 ? 9.788 -14.858 -11.134 1.0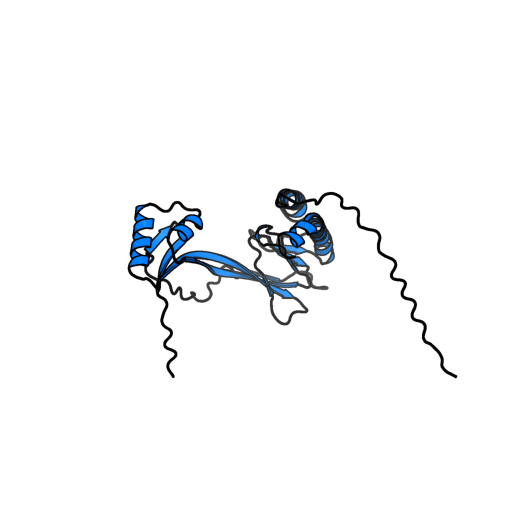0 94.88 105 GLU A C 1
ATOM 808 O O . GLU A 1 105 ? 9.234 -15.118 -12.204 1.00 94.88 105 GLU A O 1
ATOM 813 N N . ARG A 1 106 ? 9.097 -14.664 -10.006 1.00 95.38 106 ARG A N 1
ATOM 814 C CA . ARG A 1 106 ? 7.646 -14.818 -9.915 1.00 95.38 106 ARG A CA 1
ATOM 815 C C . ARG A 1 106 ? 7.043 -13.881 -8.882 1.00 95.38 106 ARG A C 1
ATOM 817 O O . ARG A 1 106 ? 7.639 -13.604 -7.841 1.00 95.38 106 ARG A O 1
ATOM 824 N N . VAL A 1 107 ? 5.810 -13.463 -9.126 1.00 96.31 107 VAL A N 1
ATOM 825 C CA . VAL A 1 107 ? 4.987 -12.708 -8.185 1.00 96.31 107 VAL A CA 1
ATOM 826 C C . VAL A 1 107 ? 3.644 -13.392 -8.037 1.00 96.31 107 VAL A C 1
ATOM 828 O O . VAL A 1 107 ? 2.969 -13.650 -9.024 1.00 96.31 107 VAL A O 1
ATOM 831 N N . THR A 1 108 ? 3.209 -13.608 -6.803 1.00 95.25 108 THR A N 1
ATOM 83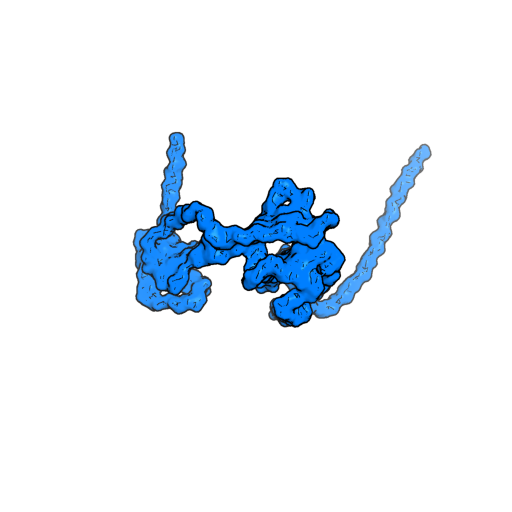2 C CA . THR A 1 108 ? 1.832 -14.018 -6.519 1.00 95.25 108 THR A CA 1
ATOM 833 C C . THR A 1 108 ? 1.115 -12.897 -5.784 1.00 95.25 108 THR A C 1
ATOM 835 O O . THR A 1 108 ? 1.504 -12.524 -4.672 1.00 95.25 108 THR A O 1
ATOM 838 N N . VAL A 1 109 ? 0.048 -12.367 -6.372 1.00 93.38 109 VAL A N 1
ATOM 839 C CA . VAL A 1 109 ? -0.776 -11.326 -5.754 1.00 93.38 109 VAL A CA 1
ATOM 840 C C . VAL A 1 109 ? -1.944 -11.973 -5.035 1.00 93.38 109 VAL A C 1
ATOM 842 O O . VAL A 1 109 ? -2.701 -12.744 -5.611 1.00 93.38 109 VAL A O 1
ATOM 845 N N . VAL A 1 110 ? -2.101 -11.653 -3.755 1.00 89.19 110 VAL A N 1
ATOM 846 C CA . VAL A 1 110 ? -3.178 -12.188 -2.923 1.00 89.19 110 VAL A CA 1
ATOM 847 C C . VAL A 1 110 ? -4.037 -11.071 -2.356 1.00 89.19 110 VAL A C 1
ATOM 849 O O . VAL A 1 110 ? -3.547 -9.994 -1.997 1.00 89.19 110 VAL A O 1
ATOM 852 N N . ARG A 1 111 ? -5.330 -11.368 -2.221 1.00 82.75 111 ARG A N 1
ATOM 853 C CA . ARG A 1 111 ? -6.274 -10.565 -1.453 1.00 82.75 111 ARG A CA 1
ATOM 854 C C . ARG A 1 111 ? -6.390 -11.158 -0.055 1.00 82.75 111 ARG A C 1
ATOM 856 O O . ARG A 1 111 ? -6.822 -12.295 0.102 1.00 82.75 111 ARG A O 1
ATOM 863 N N . CYS A 1 112 ? -6.012 -10.388 0.956 1.00 73.31 112 CYS A N 1
ATOM 864 C CA . CYS A 1 112 ? -6.171 -10.775 2.349 1.00 73.31 112 CYS A CA 1
ATOM 865 C C . CYS A 1 112 ? -7.179 -9.850 3.026 1.00 73.31 112 CYS A C 1
ATOM 867 O O . CYS A 1 112 ? -7.062 -8.630 2.944 1.00 73.31 112 CYS A O 1
ATOM 869 N N . GLU A 1 113 ? -8.132 -10.412 3.759 1.00 69.75 113 GLU A N 1
ATOM 870 C CA . GLU A 1 113 ? -8.894 -9.621 4.722 1.00 69.75 113 GLU A CA 1
ATOM 871 C C . GLU A 1 113 ? -7.975 -9.241 5.887 1.00 69.75 113 GLU A C 1
ATOM 873 O O . GLU A 1 113 ? -7.337 -10.092 6.519 1.00 69.75 113 GLU A O 1
ATOM 878 N N . ALA A 1 114 ? -7.871 -7.943 6.145 1.00 69.25 114 ALA A N 1
ATOM 879 C CA . ALA A 1 114 ? -7.122 -7.380 7.252 1.00 69.25 114 ALA A CA 1
ATOM 880 C C . ALA A 1 114 ? -8.033 -6.528 8.133 1.00 69.25 114 ALA A C 1
ATOM 882 O O . ALA A 1 114 ? -9.178 -6.234 7.796 1.00 69.25 114 ALA A O 1
ATOM 883 N N . LYS A 1 115 ? -7.506 -6.149 9.295 1.00 75.69 115 LYS A N 1
ATOM 884 C CA . LYS A 1 115 ? -8.177 -5.270 10.246 1.00 75.69 115 LYS A CA 1
ATOM 885 C C . LYS A 1 115 ? -7.244 -4.142 10.637 1.00 75.69 115 LYS A C 1
ATOM 887 O O . LYS A 1 115 ? -6.069 -4.395 10.913 1.00 75.69 115 LYS A O 1
ATOM 892 N N . ASP A 1 116 ? -7.772 -2.929 10.664 1.00 78.06 116 ASP A N 1
ATOM 893 C CA . ASP A 1 116 ? -7.191 -1.847 11.445 1.00 78.06 116 ASP A CA 1
ATOM 894 C C . ASP A 1 116 ? -7.934 -1.848 12.777 1.00 78.06 116 ASP A C 1
ATOM 896 O O . ASP A 1 116 ? -9.166 -1.795 12.809 1.00 78.06 116 ASP A O 1
ATOM 900 N N . SER A 1 117 ? -7.208 -2.059 13.871 1.00 86.75 117 SER A N 1
ATOM 901 C CA . SER A 1 117 ? -7.804 -2.073 15.201 1.00 86.75 117 SER A CA 1
ATOM 902 C C . SER A 1 117 ? -6.990 -1.218 16.142 1.00 86.75 117 SER A C 1
ATOM 904 O O . SER A 1 117 ? -5.784 -1.421 16.277 1.00 86.75 117 SER A O 1
ATOM 906 N N . ARG A 1 118 ? -7.665 -0.287 16.809 1.00 89.94 118 ARG A N 1
ATOM 907 C CA . ARG A 1 118 ? -7.071 0.594 17.814 1.00 89.94 118 ARG A CA 1
ATOM 908 C C . ARG A 1 118 ? -7.828 0.438 19.116 1.00 89.94 118 ARG A C 1
ATOM 910 O O . ARG A 1 118 ? -9.022 0.159 19.111 1.00 89.94 118 ARG A O 1
ATOM 917 N N . SER A 1 119 ? -7.107 0.536 20.223 1.00 93.06 119 SER A N 1
ATOM 918 C CA . SER A 1 119 ? -7.669 0.414 21.564 1.00 93.06 119 SER A CA 1
ATOM 919 C C . SER A 1 119 ? -7.640 1.765 22.260 1.00 93.06 119 SER A C 1
ATOM 921 O O . SER A 1 119 ? -6.643 2.474 22.149 1.00 93.06 119 SER A O 1
ATOM 923 N N . PHE A 1 120 ? -8.701 2.069 22.995 1.00 94.50 120 PHE A N 1
ATOM 924 C CA . PHE A 1 120 ? -8.877 3.309 23.738 1.00 94.50 120 PHE A CA 1
ATOM 925 C C . PHE A 1 120 ? -9.400 2.982 25.129 1.00 94.50 120 PHE A C 1
ATOM 927 O O . PHE A 1 120 ? -10.278 2.133 25.285 1.00 94.50 120 PHE A O 1
ATOM 934 N N . THR A 1 121 ? -8.854 3.648 26.136 1.00 93.12 121 THR A N 1
ATOM 935 C CA . THR A 1 121 ? -9.301 3.531 27.531 1.00 93.12 121 THR A CA 1
ATOM 936 C C . THR A 1 121 ? -10.276 4.639 27.918 1.00 93.12 121 THR A C 1
ATOM 938 O O . THR A 1 121 ? -10.867 4.584 28.988 1.00 93.12 121 THR A O 1
ATOM 941 N N . ASN A 1 122 ? -10.474 5.638 27.054 1.00 93.50 122 ASN A N 1
ATOM 942 C CA . ASN A 1 122 ? -11.443 6.708 27.249 1.00 93.50 122 ASN A CA 1
ATOM 943 C C . ASN A 1 122 ? -12.092 7.113 25.913 1.00 93.50 122 ASN A C 1
ATOM 945 O O . ASN A 1 122 ? -11.558 6.844 24.832 1.00 93.50 122 ASN A O 1
ATOM 949 N N . VAL A 1 123 ? -13.266 7.744 25.999 1.00 94.94 123 VAL A N 1
ATOM 950 C CA . VAL A 1 123 ? -14.059 8.146 24.826 1.00 94.94 123 VAL A CA 1
ATOM 951 C C . VAL A 1 123 ? -13.453 9.351 24.107 1.00 94.94 123 VAL A C 1
ATOM 953 O O . VAL A 1 123 ? -13.515 9.405 22.883 1.00 94.94 123 VAL A O 1
ATOM 956 N N . ALA A 1 124 ? -12.818 10.279 24.826 1.00 94.06 124 ALA A N 1
ATOM 957 C CA . ALA A 1 124 ? -12.231 11.479 24.229 1.00 94.06 124 ALA A CA 1
ATOM 958 C C . ALA A 1 124 ? -11.123 11.138 23.215 1.00 94.06 124 ALA A C 1
ATOM 960 O O . ALA A 1 124 ? -11.154 11.622 22.085 1.00 94.06 124 ALA A O 1
ATOM 961 N N . ASP A 1 125 ? -10.207 10.233 23.570 1.00 93.25 125 ASP A N 1
ATOM 962 C CA . ASP A 1 125 ? -9.148 9.743 22.683 1.00 93.25 125 ASP A CA 1
ATOM 963 C C . ASP A 1 125 ? -9.725 8.993 21.481 1.00 93.25 125 ASP A C 1
ATOM 965 O O . ASP A 1 125 ? -9.225 9.117 20.360 1.00 93.25 125 ASP A O 1
ATOM 969 N N . PHE A 1 126 ? -10.794 8.219 21.698 1.00 94.56 126 PHE A N 1
ATOM 970 C CA . PHE A 1 126 ? -11.501 7.555 20.609 1.00 94.56 126 PHE A CA 1
ATOM 971 C C . PHE A 1 126 ? -12.062 8.584 19.619 1.00 94.56 126 PHE A C 1
ATOM 973 O O . PHE A 1 126 ? -11.726 8.508 18.436 1.00 94.56 126 PHE A O 1
ATOM 980 N N . VAL A 1 127 ? -12.834 9.566 20.097 1.00 93.94 127 VAL A N 1
ATOM 981 C CA . VAL A 1 127 ? -13.454 10.622 19.278 1.00 93.94 127 VAL A CA 1
ATOM 982 C C . VAL A 1 127 ? -12.395 11.443 18.541 1.00 93.94 127 VAL A C 1
ATOM 984 O O . VAL A 1 127 ? -12.519 11.662 17.341 1.00 93.94 127 VAL A O 1
ATOM 987 N N . ALA A 1 128 ? -11.305 11.820 19.214 1.00 91.62 128 ALA A N 1
ATOM 988 C CA . ALA A 1 128 ? -10.206 12.563 18.599 1.00 91.62 128 ALA A CA 1
ATOM 989 C C . ALA A 1 128 ? -9.469 11.761 17.508 1.00 91.62 128 ALA A C 1
ATOM 991 O O . ALA A 1 128 ? -8.885 12.335 16.588 1.00 91.62 128 ALA A O 1
ATOM 992 N N . SER A 1 129 ? -9.474 10.427 17.597 1.00 87.19 129 SER A N 1
ATOM 993 C CA . SER A 1 129 ? -8.766 9.560 16.649 1.00 87.19 129 SER A CA 1
ATOM 994 C C . SER A 1 129 ? -9.544 9.242 15.370 1.00 87.19 129 SER A C 1
ATOM 996 O O . SER A 1 129 ? -8.941 8.808 14.379 1.00 87.19 129 SER A O 1
ATOM 998 N N . VAL A 1 130 ? -10.870 9.398 15.389 1.00 87.88 130 VAL A N 1
ATOM 999 C CA . VAL A 1 130 ? -11.746 9.020 14.279 1.00 87.88 130 VAL A CA 1
ATOM 1000 C C . VAL A 1 130 ? -12.072 10.236 13.424 1.00 87.88 130 VAL A C 1
ATOM 1002 O O . VAL A 1 130 ? -12.249 11.344 13.908 1.00 87.88 130 VAL A O 1
ATOM 1005 N N . ARG A 1 131 ? -12.140 10.030 12.106 1.00 84.56 131 ARG A N 1
ATOM 1006 C CA . ARG A 1 131 ? -12.491 11.102 11.159 1.00 84.56 131 ARG A CA 1
ATOM 1007 C C . ARG A 1 131 ? -13.997 11.312 11.019 1.00 84.56 131 ARG A C 1
ATOM 1009 O O . ARG A 1 131 ? -14.419 12.300 10.433 1.00 84.56 131 ARG A O 1
ATOM 1016 N N . THR A 1 132 ? -14.784 10.342 11.469 1.00 85.50 132 THR A N 1
ATOM 1017 C CA . THR A 1 132 ? -16.243 10.367 11.396 1.00 85.50 132 THR A CA 1
ATOM 1018 C C . THR A 1 132 ? -16.785 11.011 12.660 1.00 85.50 132 THR A C 1
ATOM 1020 O O . THR A 1 132 ? -16.337 10.661 13.750 1.00 85.50 132 THR A O 1
ATOM 1023 N N . THR A 1 133 ? -17.750 11.918 12.512 1.00 90.00 133 THR A N 1
ATOM 1024 C CA . THR A 1 133 ? -18.480 12.499 13.641 1.00 90.00 133 THR A CA 1
ATOM 1025 C C . THR A 1 133 ? -19.118 11.392 14.477 1.00 90.00 133 THR A C 1
ATOM 1027 O O . THR A 1 133 ? -19.737 10.479 13.932 1.00 90.00 133 THR A O 1
ATOM 1030 N N . VAL A 1 134 ? -18.935 11.464 15.794 1.00 93.25 134 VAL A N 1
ATOM 1031 C CA . VAL A 1 134 ? -19.547 10.550 16.764 1.00 93.25 134 VAL A CA 1
ATOM 1032 C C . VAL A 1 134 ? -20.631 11.341 17.483 1.00 93.25 134 VAL A C 1
ATOM 1034 O O . VAL A 1 134 ? -20.319 12.333 18.145 1.00 93.25 134 VAL A O 1
ATOM 1037 N N . GLU A 1 135 ? -21.886 10.924 17.344 1.00 94.69 135 GLU A N 1
ATOM 1038 C CA . GLU A 1 135 ? -23.020 11.613 17.961 1.00 94.69 135 GLU A CA 1
ATOM 1039 C C . GLU A 1 135 ? -22.912 11.612 19.489 1.00 94.69 135 GLU A C 1
ATOM 1041 O O . GLU A 1 135 ? -22.364 10.685 20.089 1.00 94.69 135 GLU A O 1
ATOM 1046 N N . VAL A 1 136 ? -23.455 12.644 20.138 1.00 94.56 136 VAL A N 1
ATOM 1047 C CA . VAL A 1 136 ? -23.363 12.804 21.603 1.00 94.56 136 VAL A CA 1
ATOM 1048 C C . VAL A 1 136 ? -23.929 11.582 22.335 1.00 94.56 136 VAL A C 1
ATOM 1050 O O . VAL A 1 136 ? -23.275 11.048 23.227 1.00 94.56 136 VAL A O 1
ATOM 1053 N N . ALA A 1 137 ? -25.079 11.066 21.891 1.00 94.19 137 ALA A N 1
ATOM 1054 C CA . ALA A 1 137 ? -25.701 9.874 22.470 1.00 94.19 137 ALA A CA 1
ATOM 1055 C C . ALA A 1 137 ? -24.820 8.612 22.353 1.00 94.19 137 ALA A C 1
ATOM 1057 O O . ALA A 1 137 ? -24.826 7.749 23.234 1.00 94.19 137 ALA A O 1
ATOM 1058 N N . ASP A 1 138 ? -24.027 8.501 21.284 1.00 95.75 138 ASP A N 1
ATOM 1059 C CA . ASP A 1 138 ? -23.086 7.394 21.111 1.00 95.75 138 ASP A CA 1
ATOM 1060 C C . ASP A 1 138 ? -21.866 7.556 22.022 1.00 95.75 138 ASP A C 1
ATOM 1062 O O . ASP A 1 138 ? -21.391 6.578 22.602 1.00 95.75 138 ASP A O 1
ATOM 1066 N N . GLN A 1 139 ? -21.376 8.785 22.209 1.00 96.12 139 GLN A N 1
ATOM 1067 C CA . GLN A 1 139 ? -20.304 9.071 23.168 1.00 96.12 139 GLN A CA 1
ATOM 1068 C C . GLN A 1 139 ? -20.727 8.738 24.607 1.00 96.12 139 GLN A C 1
ATOM 1070 O O . GLN A 1 139 ? -19.937 8.165 25.364 1.00 96.12 139 GLN A O 1
ATOM 1075 N N . GLU A 1 140 ? -21.973 9.046 24.974 1.00 96.06 140 GLU A N 1
ATOM 1076 C CA . GLU A 1 140 ? -22.560 8.690 26.270 1.00 96.06 140 GLU A CA 1
ATOM 1077 C C . GLU A 1 140 ? -22.636 7.171 26.443 1.00 96.06 140 GLU A C 1
ATOM 1079 O O . GLU A 1 140 ? -22.108 6.642 27.420 1.00 96.06 140 GLU A O 1
ATOM 1084 N N . ARG A 1 141 ? -23.155 6.443 25.445 1.00 95.81 141 ARG A N 1
ATOM 1085 C CA . ARG A 1 141 ? -23.217 4.972 25.469 1.00 95.81 141 ARG A CA 1
ATOM 1086 C C . ARG A 1 141 ? -21.843 4.324 25.656 1.00 95.81 141 ARG A C 1
ATOM 1088 O O . ARG A 1 141 ? -21.700 3.367 26.419 1.00 95.81 141 ARG A O 1
ATOM 1095 N N . LEU A 1 142 ? -20.824 4.825 24.958 1.00 95.94 142 LEU A N 1
ATOM 1096 C CA . LEU A 1 142 ? -19.451 4.333 25.091 1.00 95.94 142 LEU A CA 1
ATOM 1097 C C . LEU A 1 142 ? -18.866 4.641 26.479 1.00 95.94 142 LEU A C 1
ATOM 1099 O O . LEU A 1 142 ? -18.151 3.811 27.044 1.00 95.94 142 LEU A O 1
ATOM 1103 N N . SER A 1 143 ? -19.188 5.812 27.033 1.00 95.81 143 SER A N 1
ATOM 1104 C CA . SER A 1 143 ? -18.754 6.231 28.370 1.00 95.81 143 SER A CA 1
ATOM 1105 C C . SER A 1 143 ? -19.402 5.384 29.462 1.00 95.81 143 SER A C 1
ATOM 1107 O O . SER A 1 143 ? -18.720 4.953 30.392 1.00 95.81 143 SER A O 1
ATOM 1109 N N . ASP A 1 144 ? -20.695 5.096 29.331 1.00 96.44 144 ASP A N 1
ATOM 1110 C CA . ASP A 1 144 ? -21.438 4.237 30.250 1.00 96.44 144 ASP A CA 1
ATOM 1111 C C . ASP A 1 144 ? -20.897 2.810 30.237 1.00 96.44 144 ASP A C 1
ATOM 1113 O O . ASP A 1 144 ? -20.708 2.212 31.298 1.00 96.44 144 ASP A O 1
ATOM 1117 N N . TRP A 1 145 ? -20.559 2.289 29.053 1.00 96.06 145 TRP A N 1
ATOM 1118 C CA . TRP A 1 145 ? -19.922 0.981 28.949 1.00 96.06 145 TRP A CA 1
ATOM 1119 C C . TRP A 1 145 ? -18.568 0.951 29.668 1.00 96.06 145 TRP A C 1
ATOM 1121 O O . TRP A 1 145 ? -18.335 0.044 30.461 1.00 96.06 145 TRP A O 1
ATOM 1131 N N . LEU A 1 146 ? -17.692 1.939 29.455 1.00 95.44 146 LEU A N 1
ATOM 1132 C CA . LEU A 1 146 ? -16.398 2.006 30.152 1.00 95.44 146 LEU A CA 1
ATOM 1133 C C . LEU A 1 146 ? -16.558 2.166 31.670 1.00 95.44 146 LEU A C 1
ATOM 1135 O O . LEU A 1 146 ? -15.788 1.591 32.432 1.00 95.44 146 LEU A O 1
ATOM 1139 N N . ARG A 1 147 ? -17.578 2.902 32.127 1.00 94.88 147 ARG A N 1
ATOM 1140 C CA . ARG A 1 147 ? -17.878 3.042 33.559 1.00 94.88 147 ARG A CA 1
ATOM 1141 C C . ARG A 1 147 ? -18.327 1.718 34.179 1.00 94.88 147 ARG A C 1
ATOM 1143 O O . ARG A 1 147 ? -17.940 1.416 35.303 1.00 94.88 147 ARG A O 1
ATOM 1150 N N . ALA A 1 148 ? -19.119 0.932 33.449 1.00 94.88 148 ALA A N 1
ATOM 1151 C CA . ALA A 1 148 ? -19.546 -0.400 33.870 1.00 94.88 148 ALA A CA 1
ATOM 1152 C C . ALA A 1 148 ? -18.415 -1.446 33.811 1.00 94.88 148 ALA A C 1
ATOM 1154 O O . ALA A 1 148 ? -18.485 -2.454 34.511 1.00 94.88 148 ALA A O 1
ATOM 1155 N N . HIS A 1 149 ? -17.361 -1.194 33.026 1.00 93.44 149 HIS A N 1
ATOM 1156 C CA . HIS A 1 149 ? -16.228 -2.102 32.833 1.00 93.44 149 HIS A CA 1
ATOM 1157 C C . HIS A 1 149 ? -14.898 -1.363 33.066 1.00 93.44 149 HIS A C 1
ATOM 1159 O O . HIS A 1 149 ? -14.215 -1.026 32.097 1.00 93.44 149 HIS A O 1
ATOM 1165 N N . PRO A 1 150 ? -14.492 -1.130 34.330 1.00 88.75 150 PRO A N 1
ATOM 1166 C CA . PRO A 1 150 ? -13.323 -0.302 34.657 1.00 88.75 150 PRO A CA 1
ATOM 1167 C C . PRO A 1 150 ? -11.994 -0.807 34.072 1.00 88.75 150 PRO A C 1
ATOM 1169 O O . PRO A 1 150 ? -11.122 -0.014 33.736 1.00 88.75 150 PRO A O 1
ATOM 1172 N N . GLU A 1 151 ? -11.858 -2.126 33.907 1.00 91.06 151 GLU A N 1
ATOM 1173 C CA . GLU A 1 151 ? -10.698 -2.785 33.275 1.00 91.06 151 GLU A CA 1
ATOM 1174 C C . GLU A 1 151 ? -10.889 -3.007 31.760 1.00 91.06 151 GLU A C 1
ATOM 1176 O O . GLU A 1 151 ? -10.066 -3.627 31.074 1.00 91.06 151 GLU A O 1
ATOM 1181 N N . GLY A 1 152 ? -12.027 -2.560 31.232 1.00 91.94 152 GLY A N 1
ATOM 1182 C CA . GLY A 1 152 ? -12.409 -2.674 29.838 1.00 91.94 152 GLY A CA 1
ATOM 1183 C C . GLY A 1 152 ? -11.740 -1.619 28.964 1.00 91.94 152 GLY A C 1
ATOM 1184 O O . GLY A 1 152 ? -11.234 -0.594 29.414 1.00 91.94 152 GLY A O 1
ATOM 1185 N N . LYS A 1 153 ? -11.750 -1.872 27.658 1.00 94.94 153 LYS A N 1
ATOM 1186 C CA . LYS A 1 153 ? -11.307 -0.909 26.650 1.00 94.94 153 LYS A CA 1
ATOM 1187 C C . LYS A 1 153 ? -12.230 -0.919 25.448 1.00 94.94 153 LYS A C 1
ATOM 1189 O O . LYS A 1 153 ? -12.775 -1.960 25.076 1.00 94.94 153 LYS A O 1
ATOM 1194 N N . LEU A 1 154 ? -12.331 0.227 24.792 1.00 94.38 154 LEU A N 1
ATOM 1195 C CA . LEU A 1 154 ? -12.976 0.337 23.495 1.00 94.38 154 LEU A CA 1
ATOM 1196 C C . LEU A 1 154 ? -11.992 -0.102 22.419 1.00 94.38 154 LEU A C 1
ATOM 1198 O O . LEU A 1 154 ? -10.847 0.347 22.385 1.00 94.38 154 LEU A O 1
ATOM 1202 N N . VAL A 1 155 ? -12.431 -0.975 21.522 1.00 92.69 155 VAL A N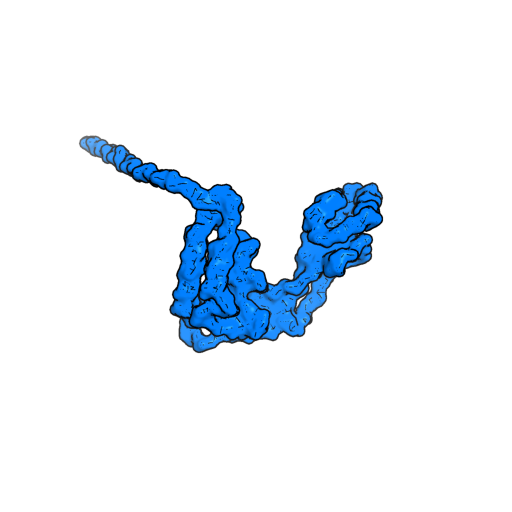 1
ATOM 1203 C CA . VAL A 1 155 ? -11.663 -1.385 20.350 1.00 92.69 155 VAL A CA 1
ATOM 1204 C C . VAL A 1 155 ? -12.405 -0.933 19.109 1.00 92.69 155 VAL A C 1
ATOM 1206 O O . VAL A 1 155 ? -13.430 -1.511 18.751 1.00 92.69 155 VAL A O 1
ATOM 1209 N N . SER A 1 156 ? -11.873 0.083 18.432 1.00 92.56 156 SER A N 1
ATOM 1210 C CA . SER A 1 156 ? -12.321 0.396 17.081 1.00 92.56 156 SER A CA 1
ATOM 1211 C C . SER A 1 156 ? -11.745 -0.641 16.125 1.00 92.56 156 SER A C 1
ATOM 1213 O O . SER A 1 156 ? -10.595 -1.062 16.260 1.00 92.56 156 SER A O 1
ATOM 1215 N N . HIS A 1 157 ? -12.556 -1.107 15.187 1.00 88.38 157 HIS A N 1
ATOM 1216 C CA . HIS A 1 157 ? -12.209 -2.182 14.277 1.00 88.38 157 HIS A CA 1
ATOM 1217 C C . HIS A 1 157 ? -12.818 -1.918 12.905 1.00 88.38 157 HIS A C 1
ATOM 1219 O O . HIS A 1 157 ? -14.032 -1.993 12.717 1.00 88.38 157 HIS A O 1
ATOM 1225 N N . ALA A 1 158 ? -11.961 -1.652 11.927 1.00 84.31 158 ALA A N 1
ATOM 1226 C CA . ALA A 1 158 ? -12.354 -1.511 10.535 1.00 84.31 158 ALA A CA 1
ATOM 1227 C C . ALA A 1 158 ? -11.754 -2.672 9.724 1.00 84.31 158 ALA A C 1
ATOM 1229 O O . ALA A 1 158 ? -10.524 -2.749 9.598 1.00 84.31 158 ALA A O 1
ATOM 1230 N N . PRO A 1 159 ? -12.571 -3.596 9.184 1.00 73.94 159 PRO A N 1
ATOM 1231 C CA . PRO A 1 159 ? -12.089 -4.540 8.194 1.00 73.94 159 PRO A CA 1
ATOM 1232 C C . PRO A 1 159 ? -11.706 -3.781 6.922 1.00 73.94 159 PRO A C 1
ATOM 1234 O O . PRO A 1 159 ? -12.432 -2.905 6.446 1.00 73.94 159 PRO A O 1
ATOM 1237 N N . PHE A 1 160 ? -10.562 -4.133 6.353 1.00 74.19 160 PHE A N 1
ATOM 1238 C CA . PHE A 1 160 ? -10.131 -3.624 5.060 1.00 74.19 160 PHE A CA 1
ATOM 1239 C C . PHE A 1 160 ? -9.509 -4.741 4.228 1.00 74.19 160 PHE A C 1
ATOM 1241 O O . PHE A 1 160 ? -9.095 -5.784 4.735 1.00 74.19 160 PHE A O 1
ATOM 1248 N N . VAL A 1 161 ? -9.452 -4.521 2.919 1.00 71.62 161 VAL A N 1
ATOM 1249 C CA . VAL A 1 161 ? -8.793 -5.442 1.997 1.00 71.62 161 VAL A CA 1
ATOM 1250 C C . VAL A 1 161 ? -7.308 -5.079 1.932 1.00 71.62 161 VAL A C 1
ATOM 1252 O O . VAL A 1 161 ? -6.956 -4.020 1.421 1.00 71.62 161 VAL A O 1
ATOM 1255 N N . ASP A 1 162 ? -6.438 -5.944 2.455 1.00 77.38 162 ASP A N 1
ATOM 1256 C CA . ASP A 1 162 ? -4.978 -5.842 2.320 1.00 77.38 162 ASP A CA 1
ATOM 1257 C C . ASP A 1 162 ? -4.567 -6.600 1.054 1.00 77.38 162 ASP A C 1
ATOM 1259 O O . ASP A 1 162 ? -4.718 -7.821 0.960 1.00 77.38 162 ASP A O 1
ATOM 1263 N N . LEU A 1 163 ? -4.051 -5.872 0.066 1.00 85.56 163 LEU A N 1
ATOM 1264 C CA . LEU A 1 163 ? -3.408 -6.471 -1.098 1.00 85.56 163 LEU A CA 1
ATOM 1265 C C . LEU A 1 163 ? -1.922 -6.656 -0.801 1.00 85.56 163 LEU A C 1
ATOM 1267 O O . LEU A 1 163 ? -1.219 -5.715 -0.420 1.00 85.56 163 LEU A O 1
ATOM 1271 N N . ALA A 1 164 ? -1.441 -7.882 -0.985 1.00 88.62 164 ALA A N 1
ATOM 1272 C CA . ALA A 1 164 ? -0.039 -8.216 -0.795 1.00 88.62 164 ALA A CA 1
ATOM 1273 C C . ALA A 1 164 ? 0.501 -9.000 -1.989 1.00 88.62 164 ALA A C 1
ATOM 1275 O O . ALA A 1 164 ? -0.182 -9.858 -2.543 1.00 88.62 164 ALA A O 1
ATOM 1276 N N . ALA A 1 165 ? 1.747 -8.714 -2.350 1.00 93.75 165 ALA A N 1
ATOM 1277 C CA . ALA A 1 165 ? 2.511 -9.474 -3.323 1.00 93.75 165 ALA A CA 1
ATOM 1278 C C . ALA A 1 165 ? 3.481 -10.389 -2.573 1.00 93.75 165 ALA A C 1
ATOM 1280 O O . ALA A 1 165 ? 4.166 -9.942 -1.653 1.00 93.75 165 ALA A O 1
ATOM 1281 N N . HIS A 1 166 ? 3.536 -11.659 -2.949 1.00 95.31 166 HIS A N 1
ATOM 1282 C CA . HIS A 1 166 ? 4.608 -12.573 -2.576 1.00 95.31 166 HIS A CA 1
ATOM 1283 C C . HIS A 1 166 ? 5.585 -12.612 -3.742 1.00 95.31 166 HIS A C 1
ATOM 1285 O O . HIS A 1 166 ? 5.246 -13.117 -4.810 1.00 95.31 166 HIS A O 1
ATOM 1291 N N . VAL A 1 167 ? 6.757 -12.016 -3.549 1.00 96.44 167 VAL A N 1
ATOM 1292 C CA . VAL A 1 167 ? 7.772 -11.862 -4.591 1.00 96.44 167 VAL A CA 1
ATOM 1293 C C . VAL A 1 167 ? 8.839 -12.927 -4.383 1.00 96.44 167 VAL A C 1
ATOM 1295 O O . VAL A 1 167 ? 9.452 -12.981 -3.317 1.00 96.44 167 VAL A O 1
ATOM 1298 N N . TYR A 1 168 ? 9.007 -13.788 -5.380 1.00 96.12 168 TYR A N 1
ATOM 1299 C CA . TYR A 1 168 ? 10.020 -14.833 -5.435 1.00 96.12 168 TYR A CA 1
ATOM 1300 C C . TYR A 1 168 ? 11.198 -14.297 -6.242 1.00 96.12 168 TYR A C 1
ATOM 1302 O O . TYR A 1 168 ? 11.036 -13.950 -7.415 1.00 96.12 168 TYR A O 1
ATOM 1310 N N . SER A 1 169 ? 12.358 -14.222 -5.603 1.00 93.88 169 SER A N 1
ATOM 1311 C CA . SER A 1 169 ? 13.597 -13.747 -6.210 1.00 93.88 169 SER A CA 1
ATOM 1312 C C . SER A 1 169 ? 14.632 -14.863 -6.202 1.00 93.88 169 SER A C 1
ATOM 1314 O O . SER A 1 169 ? 14.673 -15.652 -5.262 1.00 93.88 169 SER A O 1
ATOM 1316 N N . ARG A 1 170 ? 15.500 -14.893 -7.218 1.00 87.25 170 ARG A N 1
ATOM 1317 C CA . ARG A 1 170 ? 16.478 -15.975 -7.454 1.00 87.25 170 ARG A CA 1
ATOM 1318 C C . ARG A 1 170 ? 17.378 -16.299 -6.254 1.00 87.25 170 ARG A C 1
ATOM 1320 O O . ARG A 1 170 ? 17.851 -17.421 -6.118 1.00 87.25 170 ARG A O 1
ATOM 1327 N N . HIS A 1 171 ? 17.647 -15.306 -5.410 1.00 84.94 171 HIS A N 1
ATOM 1328 C CA . HIS A 1 171 ? 18.585 -15.406 -4.288 1.00 84.94 171 HIS A CA 1
ATOM 1329 C C . HIS A 1 171 ? 17.900 -15.468 -2.916 1.00 84.94 171 HIS A C 1
ATOM 1331 O O . HIS A 1 171 ? 18.584 -15.387 -1.899 1.00 84.94 171 HIS A O 1
ATOM 1337 N N . ASP A 1 172 ? 16.569 -15.581 -2.874 1.00 88.62 172 ASP A N 1
ATOM 1338 C CA . ASP A 1 172 ? 15.814 -15.677 -1.627 1.00 88.62 172 ASP A CA 1
ATOM 1339 C C . ASP A 1 172 ? 15.177 -17.067 -1.483 1.00 88.62 172 ASP A C 1
ATOM 1341 O O . ASP A 1 172 ? 14.332 -17.461 -2.284 1.00 88.62 172 ASP A O 1
ATOM 1345 N N . ASP A 1 173 ? 15.480 -17.769 -0.387 1.00 88.75 173 ASP A N 1
ATOM 1346 C CA . ASP A 1 173 ? 14.880 -19.081 -0.080 1.00 88.75 173 ASP A CA 1
ATOM 1347 C C . ASP A 1 173 ? 13.359 -19.014 0.149 1.00 88.75 173 ASP A C 1
ATOM 1349 O O . ASP A 1 173 ? 12.645 -20.018 0.091 1.00 88.75 173 ASP A O 1
ATOM 1353 N N . LYS A 1 174 ? 12.844 -17.826 0.491 1.00 91.88 174 LYS A N 1
ATOM 1354 C CA . LYS A 1 174 ? 11.435 -17.592 0.825 1.00 91.88 174 LYS A CA 1
ATOM 1355 C C . LYS A 1 174 ? 10.917 -16.344 0.120 1.00 91.88 174 LYS A C 1
ATOM 1357 O O . LYS A 1 174 ? 11.624 -15.340 0.069 1.00 91.88 174 LYS A O 1
ATOM 1362 N N . PRO A 1 175 ? 9.650 -16.343 -0.333 1.00 93.69 175 PRO A N 1
ATOM 1363 C CA . PRO A 1 175 ? 9.083 -15.166 -0.965 1.00 93.69 175 PRO A CA 1
ATOM 1364 C C . PRO A 1 175 ? 8.979 -13.999 0.018 1.00 93.69 175 PRO A C 1
ATOM 1366 O O . PRO A 1 175 ? 8.501 -14.145 1.150 1.00 93.69 175 PRO A O 1
ATOM 1369 N N . ARG A 1 176 ? 9.339 -12.803 -0.446 1.00 94.00 176 ARG A N 1
ATOM 1370 C CA . ARG A 1 176 ? 9.138 -11.567 0.312 1.00 94.00 176 ARG A CA 1
ATOM 1371 C C . ARG A 1 176 ? 7.680 -11.142 0.205 1.00 94.00 176 ARG A C 1
ATOM 1373 O O . ARG A 1 176 ? 7.168 -10.908 -0.888 1.00 94.00 176 ARG A O 1
ATOM 1380 N N . ARG A 1 177 ? 7.002 -10.999 1.348 1.00 92.44 177 ARG A N 1
ATOM 1381 C CA . ARG A 1 177 ? 5.651 -10.423 1.402 1.00 92.44 177 ARG A CA 1
ATOM 1382 C C . ARG A 1 177 ? 5.728 -8.897 1.371 1.00 92.44 177 ARG A C 1
ATOM 1384 O O . ARG A 1 177 ? 6.160 -8.268 2.337 1.00 92.44 177 ARG A O 1
ATOM 1391 N N . VAL A 1 178 ? 5.232 -8.293 0.299 1.00 91.12 178 VAL A N 1
ATOM 1392 C CA . VAL A 1 178 ? 5.294 -6.853 0.051 1.00 91.12 178 VAL A CA 1
ATOM 1393 C C . VAL A 1 178 ? 3.896 -6.249 -0.001 1.00 91.12 178 VAL A C 1
ATOM 1395 O O . VAL A 1 178 ? 3.049 -6.652 -0.791 1.00 91.12 178 VAL A O 1
ATOM 1398 N N . ARG A 1 179 ? 3.664 -5.231 0.833 1.00 87.88 179 ARG A N 1
ATOM 1399 C CA . ARG A 1 179 ? 2.521 -4.317 0.692 1.00 87.88 179 ARG A CA 1
ATOM 1400 C C . ARG A 1 179 ? 2.872 -3.202 -0.277 1.00 87.88 179 ARG A C 1
ATOM 1402 O O . ARG A 1 179 ? 3.902 -2.557 -0.066 1.00 87.88 179 ARG A O 1
ATOM 1409 N N . PHE A 1 180 ? 2.017 -2.977 -1.265 1.00 89.19 180 PHE A N 1
ATOM 1410 C CA . PHE A 1 180 ? 2.280 -2.046 -2.362 1.00 89.19 180 PHE A CA 1
ATOM 1411 C C . PHE A 1 180 ? 1.086 -1.155 -2.723 1.00 89.19 180 PHE A C 1
ATOM 1413 O O . PHE A 1 180 ? 1.256 -0.242 -3.510 1.00 89.19 180 PHE A O 1
ATOM 1420 N N . TYR A 1 181 ? -0.110 -1.372 -2.170 1.00 81.19 181 TYR A N 1
ATOM 1421 C CA . TYR A 1 181 ? -1.319 -0.677 -2.636 1.00 81.19 181 TYR A CA 1
ATOM 1422 C C . TYR A 1 181 ? -1.225 0.859 -2.588 1.00 81.19 181 TYR A C 1
ATOM 1424 O O . TYR A 1 181 ? -1.705 1.532 -3.491 1.00 81.19 181 TYR A O 1
ATOM 1432 N N . GLU A 1 182 ? -0.578 1.420 -1.563 1.00 82.44 182 GLU A N 1
ATOM 1433 C CA . GLU A 1 182 ? -0.491 2.877 -1.401 1.00 82.44 182 GLU A CA 1
ATOM 1434 C C . GLU A 1 182 ? 0.613 3.524 -2.246 1.00 82.44 182 GLU A C 1
ATOM 1436 O O . GLU A 1 182 ? 0.470 4.678 -2.646 1.00 82.44 182 GLU A O 1
ATOM 1441 N N . GLY A 1 183 ? 1.715 2.806 -2.485 1.00 88.12 183 GLY A N 1
ATOM 1442 C CA . GLY A 1 183 ? 2.917 3.376 -3.100 1.00 88.12 183 GLY A CA 1
ATOM 1443 C C . GLY A 1 183 ? 3.360 2.745 -4.408 1.00 88.12 183 GLY A C 1
ATOM 1444 O O . GLY A 1 183 ? 4.046 3.391 -5.179 1.00 88.12 183 GLY A O 1
ATOM 1445 N N . GLY A 1 184 ? 2.930 1.526 -4.694 1.00 93.12 184 GLY A N 1
ATOM 1446 C CA . GLY A 1 184 ? 3.320 0.751 -5.860 1.00 93.12 184 GLY A CA 1
ATOM 1447 C C . GLY A 1 184 ? 4.484 -0.202 -5.638 1.00 93.12 184 GLY A C 1
ATOM 1448 O O . GLY A 1 184 ? 5.143 -0.216 -4.592 1.00 93.12 184 GLY A O 1
ATOM 1449 N N . LEU A 1 185 ? 4.692 -1.042 -6.645 1.00 95.62 185 LEU A N 1
ATOM 1450 C CA . LEU A 1 185 ? 5.729 -2.058 -6.700 1.00 95.62 185 LEU A CA 1
ATOM 1451 C C . LEU A 1 185 ? 6.360 -2.053 -8.090 1.00 95.62 185 LEU A C 1
ATOM 1453 O O . LEU A 1 185 ? 5.665 -2.239 -9.082 1.00 95.62 185 LEU A O 1
ATOM 1457 N N . VAL A 1 186 ? 7.668 -1.856 -8.146 1.00 96.75 186 VAL A N 1
ATOM 1458 C CA . VAL A 1 186 ? 8.478 -1.912 -9.360 1.00 96.75 186 VAL A CA 1
ATOM 1459 C C . VAL A 1 186 ? 9.404 -3.113 -9.258 1.00 96.75 186 VAL A C 1
ATOM 1461 O O . VAL A 1 186 ? 10.053 -3.321 -8.230 1.00 96.75 186 VAL A O 1
ATOM 1464 N N . LEU A 1 187 ? 9.432 -3.929 -10.303 1.00 96.56 187 LEU A N 1
ATOM 1465 C CA . LEU A 1 187 ? 10.078 -5.232 -10.294 1.00 96.56 187 LEU A CA 1
ATOM 1466 C C . LEU A 1 187 ? 10.974 -5.389 -11.521 1.00 96.56 187 LEU A C 1
ATOM 1468 O O . LEU A 1 187 ? 10.513 -5.250 -12.653 1.00 96.56 187 LEU A O 1
ATOM 1472 N N . ALA A 1 188 ? 12.236 -5.729 -11.287 1.00 95.44 188 ALA A N 1
ATOM 1473 C CA . ALA A 1 188 ? 13.173 -6.103 -12.336 1.00 95.44 188 ALA A CA 1
ATOM 1474 C C . ALA A 1 188 ? 13.220 -7.628 -12.470 1.00 95.44 188 ALA A C 1
ATOM 1476 O O . ALA A 1 188 ? 13.413 -8.336 -11.472 1.00 95.44 188 ALA A O 1
ATOM 1477 N N . ALA A 1 189 ? 13.048 -8.124 -13.696 1.00 93.62 189 ALA A N 1
ATOM 1478 C CA . ALA A 1 189 ? 13.153 -9.549 -13.992 1.00 93.62 189 ALA A CA 1
ATOM 1479 C C . ALA A 1 189 ? 14.550 -10.092 -13.646 1.00 93.62 189 ALA A C 1
ATOM 1481 O O . ALA A 1 189 ? 15.555 -9.387 -13.746 1.00 93.62 189 ALA A O 1
ATOM 1482 N N . ALA A 1 190 ? 14.625 -11.358 -13.236 1.00 92.19 190 ALA A N 1
ATOM 1483 C CA . ALA A 1 190 ? 15.904 -12.022 -13.029 1.00 92.19 190 ALA A CA 1
ATOM 1484 C C . ALA A 1 190 ? 16.702 -12.138 -14.346 1.00 92.19 190 ALA A C 1
ATOM 1486 O O . ALA A 1 190 ? 16.103 -12.335 -15.404 1.00 92.19 190 ALA A O 1
ATOM 1487 N N . PRO A 1 191 ? 18.048 -12.074 -14.312 1.00 88.50 191 PRO A N 1
ATOM 1488 C CA . PRO A 1 191 ? 18.860 -12.205 -15.521 1.00 88.50 191 PRO A CA 1
ATOM 1489 C C . PRO A 1 191 ? 18.548 -13.492 -16.295 1.00 88.50 191 PRO A C 1
ATOM 1491 O O . PRO A 1 191 ? 18.462 -14.571 -15.698 1.00 88.50 191 PRO A O 1
ATOM 1494 N N . GLY A 1 192 ? 18.387 -13.379 -17.614 1.00 85.38 192 GLY A N 1
ATOM 1495 C CA . GLY A 1 192 ? 18.038 -14.500 -18.494 1.00 85.38 192 GLY A CA 1
ATOM 1496 C C . GLY A 1 192 ? 16.563 -14.916 -18.461 1.00 85.38 192 GLY A C 1
ATOM 1497 O O . GLY A 1 192 ? 16.200 -15.880 -19.126 1.00 85.38 192 GLY A O 1
ATOM 1498 N N . LEU A 1 193 ? 15.710 -14.216 -17.707 1.00 86.50 193 LEU A N 1
ATOM 1499 C CA . LEU A 1 193 ? 14.268 -14.434 -17.714 1.00 86.50 193 LEU A CA 1
ATOM 1500 C C . LEU A 1 193 ? 13.592 -13.437 -18.662 1.00 86.50 193 LEU A C 1
ATOM 1502 O O . LEU A 1 193 ? 13.658 -12.231 -18.442 1.00 86.50 193 LEU A O 1
ATOM 1506 N N . GLU A 1 194 ? 12.900 -13.934 -19.688 1.00 79.44 194 GLU A N 1
ATOM 1507 C CA . GLU A 1 194 ? 12.191 -13.069 -20.643 1.00 79.44 194 GLU A CA 1
ATOM 1508 C C . GLU A 1 194 ? 10.985 -12.359 -20.016 1.00 79.44 194 GLU A C 1
ATOM 1510 O O . GLU A 1 194 ? 10.660 -11.228 -20.381 1.00 79.44 194 GLU A O 1
ATOM 1515 N N . ARG A 1 195 ? 10.293 -13.024 -19.080 1.00 81.19 195 ARG A N 1
ATOM 1516 C CA . ARG A 1 195 ? 9.096 -12.502 -18.407 1.00 81.19 195 ARG A CA 1
ATOM 1517 C C . ARG A 1 195 ? 8.995 -13.012 -16.976 1.00 81.19 195 ARG A C 1
ATOM 1519 O O . ARG A 1 195 ? 9.162 -14.200 -16.722 1.00 81.19 195 ARG A O 1
ATOM 1526 N N . VAL A 1 196 ? 8.635 -12.122 -16.055 1.00 90.00 196 VAL A N 1
ATOM 1527 C CA . VAL A 1 196 ? 8.257 -12.499 -14.686 1.00 90.00 196 VAL A CA 1
ATOM 1528 C C . VAL A 1 196 ? 6.880 -13.155 -14.713 1.00 90.00 196 VAL A C 1
ATOM 1530 O O . VAL A 1 196 ? 5.931 -12.574 -15.239 1.00 90.00 196 VAL A O 1
ATOM 1533 N N . ALA A 1 197 ? 6.753 -14.343 -14.122 1.00 91.75 197 ALA A N 1
ATOM 1534 C CA . ALA A 1 197 ? 5.453 -14.987 -13.960 1.00 91.75 197 ALA A CA 1
ATOM 1535 C C . ALA A 1 197 ? 4.617 -14.232 -12.913 1.00 91.75 197 ALA A C 1
ATOM 1537 O O . ALA A 1 197 ? 5.096 -13.972 -11.806 1.00 91.75 197 ALA A O 1
ATOM 1538 N N . VAL A 1 198 ? 3.372 -13.885 -13.246 1.00 93.31 198 VAL A N 1
ATOM 1539 C CA . VAL A 1 198 ? 2.469 -13.160 -12.344 1.00 93.31 198 VAL A CA 1
ATOM 1540 C C . VAL A 1 198 ? 1.193 -13.962 -12.119 1.00 93.31 198 VAL A C 1
ATOM 1542 O O . VAL A 1 198 ? 0.349 -14.066 -13.003 1.00 93.31 198 VAL A O 1
ATOM 1545 N N . ASP A 1 199 ? 1.042 -14.486 -10.905 1.00 93.50 199 ASP A N 1
ATOM 1546 C CA . ASP A 1 199 ? -0.128 -15.247 -10.479 1.00 93.50 199 ASP A CA 1
ATOM 1547 C C . ASP A 1 199 ? -1.111 -14.326 -9.742 1.00 93.50 199 ASP A C 1
ATOM 1549 O O . ASP A 1 199 ? -0.830 -13.844 -8.636 1.00 93.50 199 ASP A O 1
ATOM 1553 N N . ASP A 1 200 ? -2.287 -14.089 -10.325 1.00 92.12 200 ASP A N 1
ATOM 1554 C CA . ASP A 1 200 ? -3.350 -13.314 -9.684 1.00 92.12 200 ASP A CA 1
ATOM 1555 C C . ASP A 1 200 ? -4.290 -14.216 -8.872 1.00 92.12 200 ASP A C 1
ATOM 1557 O O . ASP A 1 200 ? -5.242 -14.809 -9.377 1.00 92.12 200 ASP A O 1
ATOM 1561 N N . HIS A 1 201 ? -4.036 -14.302 -7.569 1.00 91.19 201 HIS A N 1
ATOM 1562 C CA . HIS A 1 201 ? -4.852 -15.054 -6.618 1.00 91.19 201 HIS A CA 1
ATOM 1563 C C . HIS A 1 201 ? -5.828 -14.159 -5.838 1.00 91.19 201 HIS A C 1
ATOM 1565 O O . HIS A 1 201 ? -6.329 -14.566 -4.786 1.00 91.19 201 HIS A O 1
ATOM 1571 N N . ARG A 1 202 ? -6.132 -12.939 -6.307 1.00 88.25 202 ARG A N 1
ATOM 1572 C CA . ARG A 1 202 ? -7.058 -12.025 -5.607 1.00 88.25 202 ARG A CA 1
ATOM 1573 C C . ARG A 1 202 ? -8.481 -12.575 -5.469 1.00 88.25 202 ARG A C 1
ATOM 1575 O O . ARG A 1 202 ? -9.183 -12.174 -4.542 1.00 88.25 202 ARG A O 1
ATOM 1582 N N . GLY A 1 203 ? -8.896 -13.474 -6.362 1.00 80.12 203 GLY A N 1
ATOM 1583 C CA . GLY A 1 203 ? -10.201 -14.144 -6.316 1.00 80.12 203 GLY A CA 1
ATOM 1584 C C . GLY A 1 203 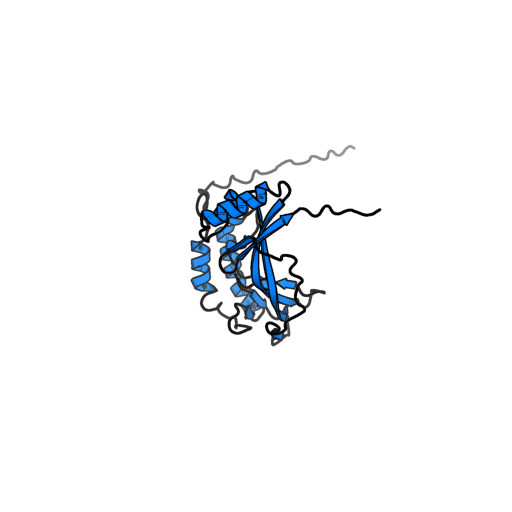? -10.265 -15.366 -5.391 1.00 80.12 203 GLY A C 1
ATOM 1585 O O . GLY A 1 203 ? -11.353 -15.864 -5.116 1.00 80.12 203 GLY A O 1
ATOM 1586 N N . ILE A 1 204 ? -9.127 -15.857 -4.887 1.00 81.00 204 ILE A N 1
ATOM 1587 C CA . ILE A 1 204 ? -9.079 -17.087 -4.089 1.00 81.00 204 ILE A CA 1
ATOM 1588 C C . ILE A 1 204 ? -9.304 -16.750 -2.612 1.00 81.00 204 ILE A C 1
ATOM 1590 O O . ILE A 1 204 ? -8.403 -16.270 -1.921 1.00 81.00 204 ILE A O 1
ATOM 1594 N N . VAL A 1 205 ? -10.501 -17.046 -2.101 1.00 64.31 205 VAL A N 1
ATOM 1595 C CA . VAL A 1 205 ? -10.834 -16.878 -0.679 1.00 64.31 205 VAL A CA 1
ATOM 1596 C C . VAL A 1 205 ? -10.153 -17.980 0.136 1.00 64.31 205 VAL A C 1
ATOM 1598 O O . VAL A 1 205 ? -10.630 -19.110 0.217 1.00 64.31 205 VAL A O 1
ATOM 1601 N N . ARG A 1 206 ? -9.013 -17.670 0.761 1.00 61.81 206 ARG A N 1
ATOM 1602 C CA . ARG A 1 206 ? -8.369 -18.585 1.715 1.00 61.81 206 ARG A CA 1
ATOM 1603 C C . ARG A 1 206 ? -8.951 -18.366 3.110 1.00 61.81 206 ARG A C 1
ATOM 1605 O O . ARG A 1 206 ? -8.840 -17.260 3.621 1.00 61.81 206 ARG A O 1
ATOM 1612 N N . LYS A 1 207 ? -9.535 -19.436 3.677 1.00 58.78 207 LYS A N 1
ATOM 1613 C CA . LYS A 1 207 ? -10.015 -19.647 5.064 1.00 58.78 207 LYS A CA 1
ATOM 1614 C C . LYS A 1 207 ? -10.386 -18.362 5.821 1.00 58.78 207 LYS A C 1
ATOM 1616 O O . LYS A 1 207 ? -9.493 -17.627 6.242 1.00 58.78 207 LYS A O 1
ATOM 1621 N N . LEU A 1 208 ? -11.686 -18.157 6.077 1.00 55.06 208 LEU A N 1
ATOM 1622 C CA . LEU A 1 208 ? -12.182 -17.056 6.915 1.00 55.06 208 LEU A CA 1
ATOM 1623 C C . LEU A 1 208 ? -11.325 -16.938 8.184 1.00 55.06 208 LEU A C 1
ATOM 1625 O O . LEU A 1 208 ? -11.174 -17.902 8.943 1.00 55.06 208 LEU A O 1
ATOM 1629 N N . ARG A 1 209 ? -10.737 -15.762 8.417 1.00 58.66 209 ARG A N 1
ATOM 1630 C CA . ARG A 1 209 ? -10.083 -15.497 9.700 1.00 58.66 209 ARG A CA 1
ATOM 1631 C C . ARG A 1 209 ? -11.164 -15.436 10.770 1.00 58.66 209 ARG A C 1
ATOM 1633 O O . ARG A 1 209 ? -12.167 -14.757 10.581 1.00 58.66 209 ARG A O 1
ATOM 1640 N N . SER A 1 210 ? -10.943 -16.088 11.914 1.00 57.25 210 SER A N 1
ATOM 1641 C CA . SER A 1 210 ? -11.847 -15.931 13.054 1.00 57.25 210 SER A CA 1
ATOM 1642 C C . SER A 1 210 ? -11.813 -14.467 13.498 1.00 57.25 210 SER A C 1
ATOM 1644 O O . SER A 1 210 ? -10.803 -14.009 14.050 1.00 57.25 210 SER A O 1
ATOM 1646 N N . ASN A 1 211 ? -12.881 -13.715 13.250 1.00 59.09 211 ASN A N 1
ATOM 1647 C CA . ASN A 1 211 ? -13.019 -12.408 13.864 1.00 59.09 211 ASN A CA 1
ATOM 1648 C C . ASN A 1 211 ? -13.531 -12.637 15.291 1.00 59.09 211 ASN A C 1
ATOM 1650 O O . ASN A 1 211 ? -14.599 -13.204 15.479 1.00 59.09 211 ASN A O 1
ATOM 1654 N N . ARG A 1 212 ? -12.719 -12.294 16.299 1.00 63.84 212 ARG A N 1
ATOM 1655 C CA . ARG A 1 212 ? -13.054 -12.531 17.719 1.00 63.84 212 ARG A CA 1
ATOM 1656 C C . ARG A 1 212 ? -14.048 -11.514 18.286 1.00 63.84 212 ARG A C 1
ATOM 1658 O O . ARG A 1 212 ? -14.528 -11.715 19.392 1.00 63.84 212 ARG A O 1
ATOM 1665 N N . TYR A 1 213 ? -14.307 -10.423 17.571 1.00 75.69 213 TYR A N 1
ATOM 1666 C CA . TYR A 1 213 ? -15.197 -9.369 18.039 1.00 75.69 213 TYR A CA 1
ATOM 1667 C C . TYR A 1 213 ? -16.617 -9.629 17.550 1.00 75.69 213 TYR A C 1
ATOM 1669 O O . TYR A 1 213 ? -16.847 -9.783 16.351 1.00 75.69 213 TYR A O 1
ATOM 1677 N N . VAL A 1 214 ? -17.543 -9.682 18.499 1.00 77.69 214 VAL A N 1
ATOM 1678 C CA . VAL A 1 214 ? -18.979 -9.883 18.301 1.00 77.69 214 VAL A CA 1
ATOM 1679 C C . VAL A 1 214 ? -19.718 -8.791 19.071 1.00 77.69 214 VAL A C 1
ATOM 1681 O O . VAL A 1 214 ? -19.171 -8.269 20.039 1.00 77.69 214 VAL A O 1
ATOM 1684 N N . ASN A 1 215 ? -20.932 -8.442 18.639 1.00 88.38 215 ASN A N 1
ATOM 1685 C CA . ASN A 1 215 ? -21.801 -7.448 19.287 1.00 88.38 215 ASN A CA 1
ATOM 1686 C C . ASN A 1 215 ? -21.151 -6.052 19.419 1.00 88.38 215 ASN A C 1
ATOM 1688 O O . ASN A 1 215 ? -20.716 -5.669 20.506 1.00 88.38 215 ASN A O 1
ATOM 1692 N N . PRO A 1 216 ? -21.034 -5.288 18.317 1.00 92.88 216 PRO A N 1
ATOM 1693 C CA . PRO A 1 216 ? -20.494 -3.935 18.387 1.00 92.88 216 PRO A CA 1
ATOM 1694 C C . PRO A 1 216 ? -21.377 -3.029 19.258 1.00 92.88 216 PRO A C 1
ATOM 1696 O O . PRO A 1 216 ? -22.601 -3.079 19.178 1.00 92.88 216 PRO A O 1
ATOM 1699 N N . LEU A 1 217 ? -20.743 -2.173 20.061 1.00 94.19 217 LEU A N 1
ATOM 1700 C CA . LEU A 1 217 ? -21.405 -1.099 20.810 1.00 94.19 217 LEU A CA 1
ATOM 1701 C C . LEU A 1 217 ? -21.869 0.027 19.879 1.00 94.19 217 LEU A C 1
ATOM 1703 O O . LEU A 1 217 ? -22.850 0.709 20.173 1.00 94.19 217 LEU A O 1
ATOM 1707 N N . LEU A 1 218 ? -21.136 0.223 18.777 1.00 94.56 218 LEU A N 1
ATOM 1708 C CA . LEU A 1 218 ? -21.374 1.276 17.798 1.00 94.56 218 LEU A CA 1
ATOM 1709 C C . LEU A 1 218 ? -20.906 0.858 16.397 1.00 94.56 218 LEU A C 1
ATOM 1711 O O . LEU A 1 218 ? -19.869 0.202 16.248 1.00 94.56 218 LEU A O 1
ATOM 1715 N N . GLU A 1 219 ? -21.628 1.297 15.366 1.00 92.75 219 GLU A N 1
ATOM 1716 C CA . GLU A 1 219 ? -21.250 1.151 13.958 1.00 92.75 219 GLU A CA 1
ATOM 1717 C C . GLU A 1 219 ? -21.087 2.531 13.299 1.00 92.75 219 GLU A C 1
ATOM 1719 O O . GLU A 1 219 ? -22.020 3.322 13.246 1.00 92.75 219 GLU A O 1
ATOM 1724 N N . LEU A 1 220 ? -19.891 2.817 12.777 1.00 89.38 220 LEU A N 1
ATOM 1725 C CA . LEU A 1 220 ? -19.532 4.066 12.099 1.00 89.38 220 LEU A CA 1
ATOM 1726 C C . LEU A 1 220 ? -19.083 3.750 10.667 1.00 89.38 220 LEU A C 1
ATOM 1728 O O . LEU A 1 220 ? -17.893 3.587 10.365 1.00 89.38 220 LEU A O 1
ATOM 1732 N N . GLY A 1 221 ? -20.058 3.602 9.768 1.00 86.00 221 GLY A N 1
ATOM 1733 C CA . GLY A 1 221 ? -19.825 3.204 8.381 1.00 86.00 221 GLY A CA 1
ATOM 1734 C C . GLY A 1 221 ? -19.194 1.811 8.285 1.00 86.00 221 GLY A C 1
ATOM 1735 O O . GLY A 1 221 ? -19.814 0.810 8.626 1.00 86.00 221 GLY A O 1
ATOM 1736 N N . LYS A 1 222 ? -17.945 1.728 7.804 1.00 83.88 222 LYS A N 1
ATOM 1737 C CA . LYS A 1 222 ? -17.201 0.452 7.733 1.00 83.88 222 LYS A CA 1
ATOM 1738 C C . LYS A 1 222 ? -16.533 0.069 9.056 1.00 83.88 222 LYS A C 1
ATOM 1740 O O . LYS A 1 222 ? -16.066 -1.059 9.185 1.00 83.88 222 LYS A O 1
ATOM 1745 N N . MET A 1 223 ? -16.433 0.993 10.008 1.00 89.88 223 MET A N 1
ATOM 1746 C CA . MET A 1 223 ? -15.795 0.768 11.301 1.00 89.88 223 MET A CA 1
ATOM 1747 C C . MET A 1 223 ? -16.835 0.332 12.330 1.00 89.88 223 MET A C 1
ATOM 1749 O O . MET A 1 223 ? -17.931 0.873 12.391 1.00 89.88 223 MET A O 1
ATOM 1753 N N . ARG A 1 224 ? -16.475 -0.630 13.172 1.00 92.81 224 ARG A N 1
ATOM 1754 C CA . ARG A 1 224 ? -17.274 -1.079 14.312 1.00 92.81 224 ARG A CA 1
ATOM 1755 C C . ARG A 1 224 ? -16.488 -0.862 15.593 1.00 92.81 224 ARG A C 1
ATOM 1757 O O . ARG A 1 224 ? -15.273 -1.051 15.593 1.00 92.81 224 ARG A O 1
ATOM 1764 N N . VAL A 1 225 ? -17.157 -0.472 16.667 1.00 93.62 225 VAL A N 1
ATOM 1765 C CA . VAL A 1 225 ? -16.548 -0.277 17.986 1.00 93.62 225 VAL A CA 1
ATOM 1766 C C . VAL A 1 225 ? -17.056 -1.364 18.914 1.00 93.62 225 VAL A C 1
ATOM 1768 O O . VAL A 1 225 ? -18.256 -1.602 18.989 1.00 93.62 225 VAL A O 1
ATOM 1771 N N . TYR A 1 226 ? -16.147 -2.019 19.623 1.00 94.31 226 TYR A N 1
ATOM 1772 C CA . TYR A 1 226 ? -16.460 -3.098 20.552 1.00 94.31 226 TYR A CA 1
ATOM 1773 C C . TYR A 1 226 ? -15.973 -2.745 21.949 1.00 94.31 226 TYR A C 1
ATOM 1775 O O . TYR A 1 226 ? -14.899 -2.163 22.098 1.00 94.31 226 TYR A O 1
ATOM 1783 N N . GLY A 1 227 ? -16.724 -3.158 22.961 1.00 93.25 227 GLY A N 1
ATOM 1784 C CA . GLY A 1 227 ? -16.220 -3.247 24.323 1.00 93.25 227 GLY A CA 1
ATOM 1785 C C . GLY A 1 227 ? -15.444 -4.549 24.495 1.00 93.25 227 GLY A C 1
ATOM 1786 O O . GLY A 1 227 ? -15.937 -5.615 24.130 1.00 93.25 227 GLY A O 1
ATOM 1787 N N . VAL A 1 228 ? -14.209 -4.475 24.989 1.00 91.56 228 VAL A N 1
ATOM 1788 C CA . VAL A 1 228 ? -13.372 -5.652 25.244 1.00 91.56 228 VAL A CA 1
ATOM 1789 C C . VAL A 1 228 ? -12.877 -5.602 26.676 1.00 91.56 228 VAL A C 1
ATOM 1791 O O . VAL A 1 228 ? -12.086 -4.732 27.035 1.00 91.56 228 VAL A O 1
ATOM 1794 N N . GLU A 1 229 ? -13.313 -6.559 27.480 1.00 88.00 229 GLU A N 1
ATOM 1795 C CA . GLU A 1 229 ? -12.768 -6.789 28.813 1.00 88.00 229 GLU A CA 1
ATOM 1796 C C . GLU A 1 229 ? -11.405 -7.478 28.707 1.00 88.00 229 GLU A C 1
ATOM 1798 O O . GLU A 1 229 ? -11.169 -8.297 27.805 1.00 88.00 229 GLU A O 1
ATOM 1803 N N . GLN A 1 230 ? -10.476 -7.163 29.613 1.00 72.75 230 GLN A N 1
ATOM 1804 C CA . GLN A 1 230 ? -9.283 -7.990 29.748 1.00 72.75 230 GLN A CA 1
ATOM 1805 C C . GLN A 1 230 ? -9.714 -9.394 30.171 1.00 72.75 230 GLN A C 1
ATOM 1807 O O . GLN A 1 230 ? -10.153 -9.611 31.297 1.00 72.75 230 GLN A O 1
ATOM 1812 N N . GLN A 1 231 ? -9.554 -10.374 29.281 1.00 56.31 231 GLN A N 1
ATOM 1813 C CA . GLN A 1 231 ? -9.580 -11.762 29.715 1.00 56.31 231 GLN A CA 1
ATOM 1814 C C . GLN A 1 231 ? -8.430 -11.944 30.705 1.00 56.31 231 GLN A C 1
ATOM 1816 O O . GLN A 1 231 ? -7.263 -11.891 30.308 1.00 56.31 231 GLN A O 1
ATOM 1821 N N . MET A 1 232 ? -8.756 -12.179 31.978 1.00 40.56 232 MET A N 1
ATOM 1822 C CA . MET A 1 232 ? -7.828 -12.806 32.908 1.00 40.56 232 MET A CA 1
ATOM 1823 C C . MET A 1 232 ? -7.422 -14.138 32.281 1.00 40.56 232 MET A C 1
ATOM 1825 O O . MET A 1 232 ? -8.156 -15.123 32.331 1.00 40.56 232 MET A O 1
ATOM 1829 N N . THR A 1 233 ? -6.263 -14.175 31.627 1.00 37.94 233 THR A N 1
ATOM 1830 C CA . THR A 1 233 ? -5.625 -15.436 31.270 1.00 37.94 233 THR A CA 1
ATOM 1831 C C . THR A 1 233 ? -5.296 -16.149 32.571 1.00 37.94 233 THR A C 1
ATOM 1833 O O . THR A 1 233 ? -4.244 -15.911 33.162 1.00 37.94 233 THR A O 1
ATOM 1836 N N . PHE A 1 234 ? -6.190 -17.031 33.015 1.00 38.56 234 PHE A N 1
ATOM 1837 C CA . PHE A 1 234 ? -5.834 -18.107 33.923 1.00 38.56 234 PHE A CA 1
ATOM 1838 C C . PHE A 1 234 ? -4.789 -18.953 33.190 1.00 38.56 234 PHE A C 1
ATOM 1840 O O . PHE A 1 234 ? -5.109 -19.794 32.350 1.00 38.56 234 PHE A O 1
ATOM 1847 N N . ARG A 1 235 ? -3.507 -18.689 33.462 1.00 38.19 235 ARG A N 1
ATOM 1848 C CA . ARG A 1 235 ? -2.452 -19.674 33.232 1.00 38.19 235 ARG A CA 1
ATOM 1849 C C . ARG A 1 235 ? -2.693 -20.781 34.253 1.00 38.19 235 ARG A C 1
ATOM 1851 O O . ARG A 1 235 ? -2.242 -20.684 35.392 1.00 38.19 235 ARG A O 1
ATOM 1858 N N . GLY A 1 236 ? -3.495 -21.768 33.858 1.00 40.16 236 GLY A N 1
ATOM 1859 C CA . GLY A 1 236 ? -3.597 -23.038 34.564 1.00 40.16 236 GLY A CA 1
ATOM 1860 C C . GLY A 1 236 ? -2.202 -23.646 34.683 1.00 40.16 236 GLY A C 1
ATOM 1861 O O . GLY A 1 236 ? -1.455 -23.659 33.703 1.00 40.16 236 GLY A O 1
ATOM 1862 N N . ARG A 1 237 ? -1.859 -24.019 35.917 1.00 34.47 237 ARG A N 1
ATOM 1863 C CA . ARG A 1 237 ? -0.660 -24.778 36.276 1.00 34.47 237 ARG A CA 1
ATOM 1864 C C . ARG A 1 237 ? -0.668 -26.150 35.618 1.00 34.47 237 ARG A C 1
ATOM 1866 O O . ARG A 1 237 ? -1.783 -26.682 35.427 1.00 34.47 237 ARG A O 1
#

Radius of gyration: 25.89 Å; chains: 1; bounding box: 95×52×57 Å

pLDDT: mean 81.62, std 19.02, range [29.55, 96.75]

Organism: NCBI:txid1121388